Protein AF-A0A8A1L9Y4-F1 (afdb_monomer_lite)

Foldseek 3Di:
DDWDWDWDADPPVRDIKIKIWAPDADDDQQLVVLLVLLVVLPDDFPLVVQAWHFPDWDWDQAPVRTIIIMTITHDFAAFLVVVLVVDVVSDDPPVQVVQLVVSVVSNLVSCVVSQKAQLEDDSRQKTFHAPDCVQVVCVVVCCVVPNADWDDDPRDIGGDDDHRDDHNGHIHGHDSRVMDGHAKDFEATYDDVLADVCNVVRHIDGNVSND

Organism: Ajellomyces capsulatus (strain H88) (NCBI:txid544711)

pLDDT: mean 92.98, std 6.43, range [55.16, 98.62]

InterPro domains:
  IPR000719 Protein kinase domain [PS50011] (1-211)
  IPR011009 Protein kinase-like domain superfamily [SSF56112] (4-211)
  IPR051175 Dual specificity CLK kinases [PTHR45646] (4-211)

Sequence (211 aa):
MSFTVWLCRDLVDHRYLSLKVCTSHNRQNNEIAICNHLKASNIEHPGTPFVRMILDSFNIMGSTGNQHQCLLYQPLGMSYTEFLDLFPDKQMPEALIQRSMQLILLGLDYLHKAKVVHTDISANNILQGIIDLTALSEIEDGEANQPIARKVLDDRTIYVSRPMPINPGLPVLCDFSEARIGDKHKGDVMPGIYRAPEVILDMEWDSKVDI

Structure (mmCIF, N/CA/C/O backbone):
data_AF-A0A8A1L9Y4-F1
#
_entry.id   AF-A0A8A1L9Y4-F1
#
loop_
_atom_site.group_PDB
_atom_site.id
_atom_site.type_symbol
_atom_site.label_atom_id
_atom_site.label_alt_id
_atom_site.label_comp_id
_atom_site.label_asym_id
_atom_site.label_entity_id
_atom_site.label_seq_id
_atom_site.pdbx_PDB_ins_code
_atom_site.Cartn_x
_atom_site.Cartn_y
_atom_site.Cartn_z
_atom_site.occupancy
_atom_site.B_iso_or_equiv
_atom_site.auth_seq_id
_atom_site.auth_comp_id
_atom_site.auth_asym_id
_atom_site.auth_atom_id
_atom_site.pdbx_PDB_model_num
ATOM 1 N N . MET A 1 1 ? -9.234 9.695 -4.173 1.00 60.06 1 MET A N 1
ATOM 2 C CA . MET A 1 1 ? -8.082 10.628 -4.236 1.00 60.06 1 MET A CA 1
ATOM 3 C C . MET A 1 1 ? -7.149 10.124 -5.327 1.00 60.06 1 MET A C 1
ATOM 5 O O . MET A 1 1 ? -6.881 8.935 -5.323 1.00 60.06 1 MET A O 1
ATOM 9 N N . SER A 1 2 ? -6.725 10.944 -6.292 1.00 81.94 2 SER A N 1
ATOM 10 C CA . SER A 1 2 ? -5.793 10.495 -7.343 1.00 81.94 2 SER A CA 1
ATOM 11 C C . SER A 1 2 ? -4.338 10.732 -6.938 1.00 81.94 2 SER A C 1
ATOM 13 O O . SER A 1 2 ? -4.019 11.695 -6.234 1.00 81.94 2 SER A O 1
ATOM 15 N N . PHE A 1 3 ? -3.458 9.834 -7.367 1.00 90.06 3 PHE A N 1
ATOM 16 C CA . PHE A 1 3 ? -2.034 9.851 -7.056 1.00 90.06 3 PHE A CA 1
ATOM 17 C C . PHE A 1 3 ? -1.236 9.142 -8.153 1.00 90.06 3 PHE A C 1
ATOM 19 O O . PHE A 1 3 ? -1.793 8.364 -8.926 1.00 90.06 3 PHE A O 1
ATOM 26 N N . THR A 1 4 ? 0.074 9.375 -8.166 1.00 92.62 4 THR A N 1
ATOM 27 C CA . THR A 1 4 ? 1.039 8.625 -8.981 1.00 92.62 4 THR A CA 1
ATOM 28 C C . THR A 1 4 ? 2.123 8.069 -8.069 1.00 92.62 4 THR A C 1
ATOM 30 O O . THR A 1 4 ? 2.606 8.785 -7.193 1.00 92.62 4 THR A O 1
ATOM 33 N N . VAL A 1 5 ? 2.514 6.808 -8.261 1.00 94.25 5 VAL A N 1
ATOM 34 C CA . VAL A 1 5 ? 3.607 6.177 -7.508 1.00 94.25 5 VAL A CA 1
ATOM 35 C C . VAL A 1 5 ? 4.831 6.041 -8.404 1.00 94.25 5 VAL A C 1
ATOM 37 O O . VAL A 1 5 ? 4.721 5.589 -9.539 1.00 94.25 5 VAL A O 1
ATOM 40 N N . TRP A 1 6 ? 5.990 6.420 -7.876 1.00 95.25 6 TRP A N 1
ATOM 41 C CA . TRP A 1 6 ? 7.284 6.340 -8.542 1.00 95.25 6 TRP A CA 1
ATOM 42 C C . TRP A 1 6 ? 8.219 5.419 -7.767 1.00 95.25 6 TRP A C 1
ATOM 44 O O . TRP A 1 6 ? 8.259 5.476 -6.538 1.00 95.25 6 TRP A O 1
ATOM 54 N N . LEU A 1 7 ? 9.003 4.607 -8.473 1.00 95.50 7 LEU A N 1
ATOM 55 C CA . LEU A 1 7 ? 10.228 4.042 -7.912 1.00 95.50 7 LEU A CA 1
ATOM 56 C C . LEU A 1 7 ? 11.285 5.151 -7.874 1.00 95.50 7 LEU A C 1
ATOM 58 O O . LEU A 1 7 ? 11.444 5.893 -8.843 1.00 95.50 7 LEU A O 1
ATOM 62 N N . CYS A 1 8 ? 11.992 5.286 -6.757 1.00 95.00 8 CYS A N 1
ATOM 63 C CA . CYS A 1 8 ? 13.018 6.305 -6.571 1.00 95.00 8 CYS A CA 1
ATOM 64 C C . CYS A 1 8 ? 14.258 5.708 -5.908 1.00 95.00 8 CYS A C 1
ATOM 66 O O . CYS A 1 8 ? 14.159 4.769 -5.115 1.00 95.00 8 CYS A O 1
ATOM 68 N N . ARG A 1 9 ? 15.422 6.295 -6.196 1.00 94.75 9 ARG A N 1
ATOM 69 C CA . ARG A 1 9 ? 16.677 6.019 -5.499 1.00 94.75 9 ARG A CA 1
ATOM 70 C C . ARG A 1 9 ? 16.945 7.134 -4.493 1.00 94.75 9 ARG A C 1
ATOM 72 O O . ARG A 1 9 ? 17.032 8.302 -4.862 1.00 94.75 9 ARG A O 1
ATOM 79 N N . ASP A 1 10 ? 17.075 6.766 -3.227 1.00 94.50 10 ASP A N 1
ATOM 80 C CA . ASP A 1 10 ? 17.593 7.641 -2.184 1.00 94.50 10 ASP A CA 1
ATOM 81 C C . ASP A 1 10 ? 19.103 7.800 -2.381 1.00 94.50 10 ASP A C 1
ATOM 83 O O . ASP A 1 10 ? 19.844 6.814 -2.386 1.00 94.50 10 ASP A O 1
ATOM 87 N N . LEU A 1 11 ? 19.554 9.035 -2.585 1.00 94.62 11 LEU A N 1
ATOM 88 C CA . LEU A 1 11 ? 20.958 9.346 -2.848 1.00 94.62 11 LEU A CA 1
ATOM 89 C C . LEU A 1 11 ? 21.792 9.492 -1.570 1.00 94.62 11 LEU A C 1
ATOM 91 O O . LEU A 1 11 ? 23.015 9.506 -1.671 1.00 94.62 11 LEU A O 1
ATOM 95 N N . VAL A 1 12 ? 21.155 9.605 -0.400 1.00 94.44 12 VAL A N 1
ATOM 96 C CA . VAL A 1 12 ? 21.840 9.699 0.897 1.00 94.44 12 VAL A CA 1
ATOM 97 C C . VAL A 1 12 ? 22.096 8.300 1.442 1.00 94.44 12 VAL A C 1
ATOM 99 O O . VAL A 1 12 ? 23.242 7.933 1.686 1.00 94.44 12 VAL A O 1
ATOM 102 N N . ASP A 1 13 ? 21.037 7.497 1.563 1.00 94.75 13 ASP A N 1
ATOM 103 C CA . ASP A 1 13 ? 21.124 6.138 2.116 1.00 94.75 13 ASP A CA 1
ATOM 104 C C . ASP A 1 13 ? 21.423 5.072 1.046 1.00 94.75 13 ASP A C 1
ATOM 106 O O . ASP A 1 13 ? 21.555 3.890 1.364 1.00 94.75 13 ASP A O 1
ATOM 110 N N . HIS A 1 14 ? 21.493 5.458 -0.235 1.00 93.00 14 HIS A N 1
ATOM 111 C CA . HIS A 1 14 ? 21.718 4.557 -1.372 1.00 93.00 14 HIS A CA 1
ATOM 112 C C . HIS A 1 14 ? 20.776 3.341 -1.377 1.00 93.00 14 HIS A C 1
ATOM 114 O O . HIS A 1 14 ? 21.200 2.197 -1.548 1.00 93.00 14 HIS A O 1
ATOM 120 N N . ARG A 1 15 ? 19.472 3.591 -1.232 1.00 93.88 15 ARG A N 1
ATOM 121 C CA . ARG A 1 15 ? 18.420 2.560 -1.220 1.00 93.88 15 ARG A CA 1
ATOM 122 C C . ARG A 1 15 ? 17.272 2.904 -2.159 1.00 93.88 15 ARG A C 1
ATOM 124 O O . ARG A 1 15 ? 17.100 4.057 -2.538 1.00 93.88 15 ARG A O 1
ATOM 131 N N . TYR A 1 16 ? 16.464 1.911 -2.514 1.00 95.81 16 TYR A N 1
ATOM 132 C CA . TYR A 1 16 ? 15.239 2.140 -3.278 1.00 95.81 16 TYR A CA 1
ATOM 133 C C . TYR A 1 16 ? 14.053 2.450 -2.367 1.00 95.81 16 TYR A C 1
ATOM 135 O O . TYR A 1 16 ? 13.896 1.843 -1.307 1.00 95.81 16 TYR A O 1
ATOM 143 N N . LEU A 1 17 ? 13.204 3.368 -2.819 1.00 96.75 17 LEU A N 1
ATOM 144 C CA . LEU A 1 17 ? 11.977 3.810 -2.164 1.00 96.75 17 LEU A CA 1
ATOM 145 C C . LEU A 1 17 ? 10.836 3.881 -3.183 1.00 96.75 17 LEU A C 1
ATOM 147 O O . LEU A 1 17 ? 11.067 4.005 -4.385 1.00 96.75 17 LEU A O 1
ATOM 151 N N . SER A 1 18 ? 9.597 3.855 -2.701 1.00 96.81 18 SER A N 1
ATOM 152 C CA . SER A 1 18 ? 8.431 4.251 -3.493 1.00 96.81 18 SER A CA 1
ATOM 153 C C . SER A 1 18 ? 7.916 5.609 -3.039 1.00 96.81 18 SER A C 1
ATOM 155 O O . SER A 1 18 ? 7.599 5.787 -1.865 1.00 96.81 18 SER A O 1
ATOM 157 N N . LEU A 1 19 ? 7.783 6.543 -3.977 1.00 97.25 19 LEU A N 1
ATOM 158 C CA . LEU A 1 19 ? 7.254 7.884 -3.757 1.00 97.25 19 LEU A CA 1
ATOM 159 C C . LEU A 1 19 ? 5.836 7.986 -4.321 1.00 97.25 19 LEU A C 1
ATOM 161 O O . LEU A 1 19 ? 5.641 7.989 -5.536 1.00 97.25 19 LEU A O 1
ATOM 165 N N . LYS A 1 20 ? 4.838 8.103 -3.445 1.00 95.56 20 LYS A N 1
ATOM 166 C CA . LYS A 1 20 ? 3.451 8.403 -3.821 1.00 95.56 20 LYS A CA 1
ATOM 167 C C . LYS A 1 20 ? 3.256 9.916 -3.824 1.00 95.56 20 LYS A C 1
ATOM 169 O O . LYS A 1 20 ? 3.312 10.547 -2.771 1.00 95.56 20 LYS A O 1
ATOM 174 N N . VAL A 1 21 ? 3.008 10.490 -4.997 1.00 93.81 21 VAL A N 1
ATOM 175 C CA . VAL A 1 21 ? 2.713 11.916 -5.190 1.00 93.81 21 VAL A CA 1
ATOM 176 C C . VAL A 1 21 ? 1.205 12.089 -5.319 1.00 93.81 21 VAL A C 1
ATOM 178 O O . VAL A 1 21 ? 0.592 11.619 -6.280 1.00 93.81 21 VAL A O 1
ATOM 181 N N . CYS A 1 22 ? 0.590 12.749 -4.342 1.00 91.44 22 CYS A N 1
ATOM 182 C CA . CYS A 1 22 ? -0.854 12.945 -4.301 1.00 91.44 22 CYS A CA 1
ATOM 183 C C . CYS A 1 22 ? -1.265 14.197 -5.086 1.00 91.44 22 CYS A C 1
ATOM 185 O O . CYS A 1 22 ? -0.667 15.263 -4.939 1.00 91.44 22 CYS A O 1
ATOM 187 N N . THR A 1 23 ? -2.327 14.103 -5.888 1.00 83.06 23 THR A N 1
ATOM 188 C CA . THR A 1 23 ? -2.798 15.241 -6.699 1.00 83.06 23 THR A CA 1
ATOM 189 C C . THR A 1 23 ? -3.921 16.037 -6.033 1.00 83.06 23 THR A C 1
ATOM 191 O O . THR A 1 23 ? -4.356 17.045 -6.583 1.00 83.06 23 THR A O 1
ATOM 194 N N . SER A 1 24 ? -4.462 15.577 -4.898 1.00 69.38 24 SER A N 1
ATOM 195 C CA . SER A 1 24 ? -5.528 16.295 -4.199 1.00 69.38 24 SER A CA 1
ATOM 196 C C . SER A 1 24 ? -4.960 17.431 -3.362 1.00 69.38 24 SER A C 1
ATOM 198 O O . SER A 1 24 ? -4.155 17.210 -2.458 1.00 69.38 24 SER A O 1
ATOM 200 N N . HIS A 1 25 ? -5.461 18.628 -3.623 1.00 64.94 25 HIS A N 1
ATOM 201 C CA . HIS A 1 25 ? -5.133 19.832 -2.879 1.00 64.94 25 HIS A CA 1
ATOM 202 C C . HIS A 1 25 ? -6.052 19.938 -1.648 1.00 64.94 25 HIS A C 1
ATOM 204 O O . HIS A 1 25 ? -7.253 19.684 -1.746 1.00 64.94 25 HIS A O 1
ATOM 210 N N . ASN A 1 26 ? -5.498 20.333 -0.498 1.00 55.16 26 ASN A N 1
ATOM 211 C CA . ASN A 1 26 ? -6.237 20.780 0.696 1.00 55.16 26 ASN A CA 1
ATOM 212 C C . ASN A 1 26 ? -7.080 19.747 1.475 1.00 55.16 26 ASN A C 1
ATOM 214 O O . ASN A 1 26 ? -7.913 20.147 2.288 1.00 55.16 26 ASN A O 1
ATOM 218 N N . ARG A 1 27 ? -6.870 18.436 1.303 1.00 63.41 27 ARG A N 1
ATOM 219 C CA . ARG A 1 27 ? -7.397 17.427 2.242 1.00 63.41 27 ARG A CA 1
ATOM 220 C C . ARG A 1 27 ? -6.271 16.846 3.080 1.00 63.41 27 ARG A C 1
ATOM 222 O O . ARG A 1 27 ? -5.227 16.481 2.545 1.00 63.41 27 ARG A O 1
ATOM 229 N N . GLN A 1 28 ? -6.508 16.744 4.386 1.00 69.94 28 GLN A N 1
ATOM 230 C CA . GLN A 1 28 ? -5.640 15.988 5.278 1.00 69.94 28 GLN A CA 1
ATOM 231 C C . GLN A 1 28 ? -5.557 14.555 4.751 1.00 69.94 28 GLN A C 1
ATOM 233 O O . GLN A 1 28 ? -6.584 13.916 4.515 1.00 69.94 28 GLN A O 1
ATOM 238 N N . ASN A 1 29 ? -4.339 14.083 4.494 1.00 82.50 29 ASN A N 1
ATOM 239 C CA . ASN A 1 29 ? -4.147 12.745 3.966 1.00 82.50 29 ASN A CA 1
ATOM 240 C C . ASN A 1 29 ? -4.431 11.738 5.088 1.00 82.50 29 ASN A C 1
ATOM 242 O O . ASN A 1 29 ? -3.684 11.670 6.067 1.00 82.50 29 ASN A O 1
ATOM 246 N N . ASN A 1 30 ? -5.523 10.987 4.941 1.00 91.06 30 ASN A N 1
ATOM 247 C CA . ASN A 1 30 ? -5.952 10.005 5.929 1.00 91.06 30 ASN A CA 1
ATOM 248 C C . ASN A 1 30 ? -4.856 8.960 6.191 1.00 91.06 30 ASN A C 1
ATOM 250 O O . ASN A 1 30 ? -4.616 8.611 7.339 1.00 91.06 30 ASN A O 1
ATOM 254 N N . GLU A 1 31 ? -4.087 8.563 5.174 1.00 94.50 31 GLU A N 1
ATOM 255 C CA . GLU A 1 31 ? -2.994 7.594 5.332 1.00 94.50 31 GLU A CA 1
ATOM 256 C C . GLU A 1 31 ? -1.923 8.077 6.320 1.00 94.50 31 GLU A C 1
ATOM 258 O O . GLU A 1 31 ? -1.393 7.274 7.087 1.00 94.50 31 GLU A O 1
ATOM 263 N N . ILE A 1 32 ? -1.630 9.386 6.359 1.00 95.44 32 ILE A N 1
ATOM 264 C CA . ILE A 1 32 ? -0.704 9.963 7.349 1.00 95.44 32 ILE A CA 1
ATOM 265 C C . ILE A 1 32 ? -1.293 9.832 8.756 1.00 95.44 32 ILE A C 1
ATOM 267 O O . ILE A 1 32 ? -0.585 9.437 9.682 1.00 95.44 32 ILE A O 1
ATOM 271 N N . ALA A 1 33 ? -2.581 10.142 8.925 1.00 95.94 33 ALA A N 1
ATOM 272 C CA . ALA A 1 33 ? -3.255 10.036 10.218 1.00 95.94 33 ALA A CA 1
ATOM 273 C C . ALA A 1 33 ? -3.270 8.586 10.726 1.00 95.94 33 ALA A C 1
ATOM 275 O O . ALA A 1 33 ? -2.890 8.340 11.872 1.00 95.94 33 ALA A O 1
ATOM 276 N N . ILE A 1 34 ? -3.609 7.628 9.857 1.00 97.56 34 ILE A N 1
ATOM 277 C CA . ILE A 1 34 ? -3.575 6.194 10.164 1.00 97.56 34 ILE A CA 1
ATOM 278 C C . ILE A 1 34 ? -2.157 5.747 10.521 1.00 97.56 34 ILE A C 1
ATOM 280 O O . ILE A 1 34 ? -1.951 5.134 11.567 1.00 97.56 34 ILE A O 1
ATOM 284 N N . CYS A 1 35 ? -1.157 6.090 9.706 1.00 97.25 35 CYS A N 1
ATOM 285 C CA . CYS A 1 35 ? 0.225 5.697 9.968 1.00 97.25 35 CYS A CA 1
ATOM 286 C C . CYS A 1 35 ? 0.746 6.268 11.296 1.00 97.25 35 CYS A C 1
ATOM 288 O O . CYS A 1 35 ? 1.447 5.569 12.030 1.00 97.25 35 CYS A O 1
ATOM 290 N N . ASN A 1 36 ? 0.422 7.522 11.617 1.00 97.00 36 ASN A N 1
ATOM 291 C CA . ASN A 1 36 ? 0.818 8.141 12.880 1.00 97.00 36 ASN A CA 1
ATOM 292 C C . ASN A 1 36 ? 0.129 7.471 14.073 1.00 97.00 36 ASN A C 1
ATOM 294 O O . ASN A 1 36 ? 0.784 7.221 15.081 1.00 97.00 36 ASN A O 1
ATOM 298 N N . HIS A 1 37 ? -1.155 7.128 13.945 1.00 97.75 37 HIS A N 1
ATOM 299 C CA . HIS A 1 37 ? -1.894 6.380 14.962 1.00 97.75 37 HIS A CA 1
ATOM 300 C C . HIS A 1 37 ? -1.286 4.993 15.208 1.00 97.75 37 HIS A C 1
ATOM 302 O O . HIS A 1 37 ? -1.023 4.627 16.352 1.00 97.75 37 HIS A O 1
ATOM 308 N N . LEU A 1 38 ? -0.967 4.253 14.142 1.00 97.56 38 LEU A N 1
ATOM 309 C CA . LEU A 1 38 ? -0.304 2.949 14.235 1.00 97.56 38 LEU A CA 1
ATOM 310 C C . LEU A 1 38 ? 1.067 3.055 14.922 1.00 97.56 38 LEU A C 1
ATOM 312 O O . LEU A 1 38 ? 1.345 2.276 15.834 1.00 97.56 38 LEU A O 1
ATOM 316 N N . LYS A 1 39 ? 1.890 4.051 14.561 1.00 95.62 39 LYS A N 1
ATOM 317 C CA . LYS A 1 39 ? 3.183 4.320 15.223 1.00 95.62 39 LYS A CA 1
ATOM 318 C C . LYS A 1 39 ? 3.010 4.679 16.704 1.00 95.62 39 LYS A C 1
ATOM 320 O O . LYS A 1 39 ? 3.774 4.203 17.536 1.00 95.62 39 LYS A O 1
ATOM 325 N N . ALA A 1 40 ? 2.005 5.488 17.037 1.00 96.94 40 ALA A N 1
ATOM 326 C CA . ALA A 1 40 ? 1.734 5.924 18.407 1.00 96.94 40 ALA A CA 1
ATOM 327 C C . ALA A 1 40 ? 1.141 4.819 19.298 1.00 96.94 40 ALA A C 1
ATOM 329 O O . ALA A 1 40 ? 1.300 4.878 20.514 1.00 96.94 40 ALA A O 1
ATOM 330 N N . SER A 1 41 ? 0.487 3.807 18.713 1.00 93.56 41 SER A N 1
ATOM 331 C CA . SER A 1 41 ? -0.094 2.683 19.463 1.00 93.56 41 SER A CA 1
ATOM 332 C C . SER A 1 41 ? 0.950 1.873 20.243 1.00 93.56 41 SER A C 1
ATOM 334 O O . SER A 1 41 ? 0.612 1.260 21.253 1.00 93.56 41 SER A O 1
ATOM 336 N N . ASN A 1 42 ? 2.210 1.882 19.783 1.00 88.50 42 ASN A N 1
ATOM 337 C CA . ASN A 1 42 ? 3.336 1.140 20.357 1.00 88.50 42 ASN A CA 1
ATOM 338 C C . ASN A 1 42 ? 3.028 -0.354 20.608 1.00 88.50 42 ASN A C 1
ATOM 340 O O . ASN A 1 42 ? 3.520 -0.954 21.563 1.00 88.50 42 ASN A O 1
ATOM 344 N N . ILE A 1 43 ? 2.177 -0.944 19.762 1.00 94.12 43 ILE A N 1
ATOM 345 C CA . ILE A 1 43 ? 1.817 -2.361 19.819 1.00 94.12 43 ILE A CA 1
ATOM 346 C C . ILE A 1 43 ? 2.892 -3.161 19.084 1.00 94.12 43 ILE A C 1
ATOM 348 O O . ILE A 1 43 ? 3.037 -3.050 17.866 1.00 94.12 43 ILE A O 1
ATOM 352 N N . GLU A 1 44 ? 3.604 -4.017 19.812 1.00 95.50 44 GLU A N 1
ATOM 353 C CA . GLU A 1 44 ? 4.441 -5.052 19.209 1.00 95.50 44 GLU A CA 1
ATOM 354 C C . GLU A 1 44 ? 3.553 -6.201 18.716 1.00 95.50 44 GLU A C 1
ATOM 356 O O . GLU A 1 44 ? 2.840 -6.836 19.497 1.00 95.50 44 GLU A O 1
ATOM 361 N N . HIS A 1 45 ? 3.564 -6.461 17.406 1.00 97.50 45 HIS A N 1
ATOM 362 C CA . HIS A 1 45 ? 2.717 -7.483 16.798 1.00 97.50 45 HIS A CA 1
ATOM 363 C C . HIS A 1 45 ? 3.442 -8.247 15.681 1.00 97.50 45 HIS A C 1
ATOM 365 O O . HIS A 1 45 ? 4.083 -7.625 14.836 1.00 97.50 45 HIS A O 1
ATOM 371 N N . PRO A 1 46 ? 3.284 -9.582 15.569 1.00 97.62 46 PRO A N 1
ATOM 372 C CA . PRO A 1 46 ? 3.831 -10.341 14.437 1.00 97.62 46 PRO A CA 1
ATOM 373 C C . PRO A 1 46 ? 3.209 -9.951 13.085 1.00 97.62 46 PRO A C 1
ATOM 375 O O . PRO A 1 46 ? 3.735 -10.311 12.038 1.00 97.62 46 PRO A O 1
ATOM 378 N N . GLY A 1 47 ? 2.089 -9.225 13.11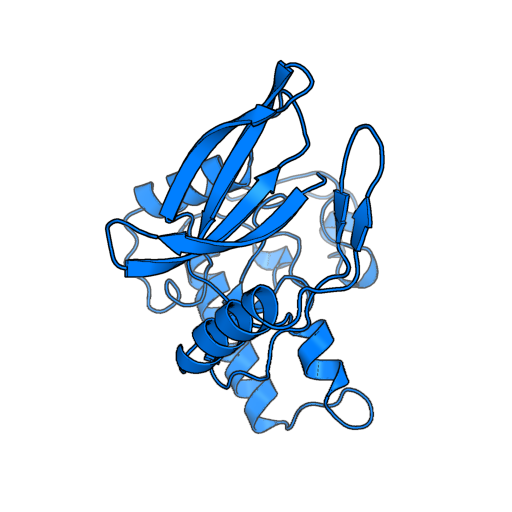0 1.00 97.69 47 GLY A N 1
ATOM 379 C CA . GLY A 1 47 ? 1.394 -8.712 11.931 1.00 97.69 47 GLY A CA 1
ATOM 380 C C . GLY A 1 47 ? 1.981 -7.438 11.327 1.00 97.69 47 GLY A C 1
ATOM 381 O O . GLY A 1 47 ? 1.684 -7.132 10.176 1.00 97.69 47 GLY A O 1
ATOM 382 N N . THR A 1 48 ? 2.820 -6.705 12.068 1.00 96.94 48 THR A N 1
ATOM 383 C CA . THR A 1 48 ? 3.375 -5.414 11.630 1.00 96.94 48 THR A CA 1
ATOM 384 C C . THR A 1 48 ? 4.067 -5.471 10.258 1.00 96.94 48 THR A C 1
ATOM 386 O O . THR A 1 48 ? 3.832 -4.565 9.461 1.00 96.94 48 THR A O 1
ATOM 389 N N . PRO A 1 49 ? 4.852 -6.514 9.903 1.00 96.62 49 PRO A N 1
ATOM 390 C CA . PRO A 1 49 ? 5.488 -6.601 8.583 1.00 96.62 49 PRO A CA 1
ATOM 391 C C . PRO A 1 49 ? 4.512 -6.716 7.401 1.00 96.62 49 PRO A C 1
ATOM 393 O O . PRO A 1 49 ? 4.915 -6.489 6.263 1.00 96.62 49 PRO A O 1
ATOM 396 N N . PHE A 1 50 ? 3.248 -7.076 7.648 1.00 98.25 50 PHE A N 1
ATOM 397 C CA . PHE A 1 50 ? 2.222 -7.262 6.614 1.00 98.25 50 PHE A CA 1
ATOM 398 C C . PHE A 1 50 ? 1.329 -6.028 6.439 1.00 98.25 50 PHE A C 1
ATOM 400 O O . PHE A 1 50 ? 0.317 -6.100 5.749 1.00 98.25 50 PHE A O 1
ATOM 407 N N . VAL A 1 51 ? 1.696 -4.897 7.046 1.00 98.12 51 VAL A N 1
ATOM 408 C CA . VAL A 1 51 ? 1.000 -3.611 6.948 1.00 98.12 51 VAL A CA 1
ATOM 409 C C . VAL A 1 51 ? 1.975 -2.563 6.426 1.00 98.12 51 VAL A C 1
ATOM 411 O O . VAL A 1 51 ? 3.045 -2.345 6.993 1.00 98.12 51 VAL A O 1
ATOM 414 N N . ARG A 1 52 ? 1.622 -1.898 5.323 1.00 97.62 52 ARG A N 1
ATOM 415 C CA . ARG A 1 52 ? 2.481 -0.888 4.702 1.00 97.62 52 ARG A CA 1
ATOM 416 C C . ARG A 1 52 ? 2.525 0.381 5.550 1.00 97.62 52 ARG A C 1
ATOM 418 O O . ARG A 1 52 ? 1.509 1.038 5.752 1.00 97.62 52 ARG A O 1
ATOM 425 N N . MET A 1 53 ? 3.728 0.777 5.957 1.00 97.00 53 MET A N 1
ATOM 426 C CA . MET A 1 53 ? 3.961 1.972 6.772 1.00 97.00 53 MET A CA 1
ATOM 427 C C . MET A 1 53 ? 4.601 3.101 5.962 1.00 97.00 53 MET A C 1
ATOM 429 O O . MET A 1 53 ? 5.490 2.861 5.143 1.00 97.00 53 MET A O 1
ATOM 433 N N . ILE A 1 54 ? 4.181 4.343 6.227 1.00 97.56 54 ILE A N 1
ATOM 434 C CA . ILE A 1 54 ? 4.839 5.539 5.687 1.00 97.56 54 ILE A CA 1
ATOM 435 C C . ILE A 1 54 ? 6.184 5.702 6.399 1.00 97.56 54 ILE A C 1
ATOM 437 O O . ILE A 1 54 ? 6.248 5.773 7.633 1.00 97.56 54 ILE A O 1
ATOM 441 N N . LEU A 1 55 ? 7.254 5.781 5.615 1.00 96.94 55 LEU A N 1
ATOM 442 C CA . LEU A 1 55 ? 8.601 6.053 6.107 1.00 96.94 55 LEU A CA 1
ATOM 443 C C . LEU A 1 55 ? 8.760 7.538 6.424 1.00 96.94 55 LEU A C 1
ATOM 445 O O . LEU A 1 55 ? 9.177 7.883 7.525 1.00 96.94 55 LEU A O 1
ATOM 449 N N . ASP A 1 56 ? 8.357 8.390 5.484 1.00 96.00 56 ASP A N 1
ATOM 450 C CA . ASP A 1 56 ? 8.419 9.843 5.605 1.00 96.00 56 ASP A CA 1
ATOM 451 C C . ASP A 1 56 ? 7.341 10.512 4.734 1.00 96.00 56 ASP A C 1
ATOM 453 O O . ASP A 1 56 ? 6.791 9.899 3.814 1.00 96.00 56 ASP A O 1
ATOM 457 N N . SER A 1 57 ? 7.018 11.768 5.027 1.00 95.00 57 SER A N 1
ATOM 458 C CA . SER A 1 57 ? 6.042 12.555 4.280 1.00 95.00 57 SER A CA 1
ATOM 459 C C . SER A 1 57 ? 6.459 14.018 4.195 1.00 95.00 57 SER A C 1
ATOM 461 O O . SER A 1 57 ? 6.772 14.637 5.209 1.00 95.00 57 SER A O 1
ATOM 463 N N . PHE A 1 58 ? 6.376 14.601 3.003 1.00 94.06 58 PHE A N 1
ATOM 464 C CA . PHE A 1 58 ? 6.746 15.994 2.751 1.00 94.06 58 PHE A CA 1
ATOM 465 C C . PHE A 1 58 ? 5.876 16.603 1.650 1.00 94.06 58 PHE A C 1
ATOM 467 O O . PHE A 1 58 ? 5.113 15.901 0.991 1.00 94.06 58 PHE A O 1
ATOM 474 N N . ASN A 1 59 ? 5.980 17.915 1.445 1.00 92.88 59 ASN A N 1
ATOM 475 C CA . ASN A 1 59 ? 5.252 18.622 0.394 1.00 92.88 59 ASN A CA 1
ATOM 476 C C . ASN A 1 59 ? 6.207 19.107 -0.694 1.00 92.88 59 ASN A C 1
ATOM 478 O O . ASN A 1 59 ? 7.267 19.650 -0.389 1.00 92.88 59 ASN A O 1
ATOM 482 N N . ILE A 1 60 ? 5.803 18.960 -1.955 1.00 91.31 60 ILE A N 1
ATOM 483 C CA . ILE A 1 60 ? 6.496 19.552 -3.107 1.00 91.31 60 ILE A CA 1
ATOM 484 C C . ILE A 1 60 ? 5.608 20.600 -3.772 1.00 91.31 60 ILE A C 1
ATOM 486 O O . ILE A 1 60 ? 4.384 20.473 -3.778 1.00 91.31 60 ILE A O 1
ATOM 490 N N . MET A 1 61 ? 6.219 21.636 -4.344 1.00 89.81 61 MET A N 1
ATOM 491 C CA . MET A 1 61 ? 5.507 22.633 -5.140 1.00 89.81 61 MET A CA 1
ATOM 492 C C . MET A 1 61 ? 5.522 22.211 -6.610 1.00 89.81 61 MET A C 1
ATOM 494 O O . MET A 1 61 ? 6.585 22.042 -7.202 1.00 89.81 61 MET A O 1
ATOM 498 N N . GLY A 1 62 ? 4.340 22.010 -7.185 1.00 84.12 62 GLY A N 1
ATOM 499 C CA . GLY A 1 62 ? 4.162 21.743 -8.605 1.00 84.12 62 GLY A CA 1
ATOM 500 C C . GLY A 1 62 ? 4.419 22.987 -9.454 1.00 84.12 62 GLY A C 1
ATOM 501 O O . GLY A 1 62 ? 4.361 24.119 -8.971 1.00 84.12 62 GLY A O 1
ATOM 502 N N . SER A 1 63 ? 4.648 22.779 -10.750 1.00 80.94 63 SER A N 1
ATOM 503 C CA . SER A 1 63 ? 4.891 23.845 -11.736 1.00 80.94 63 SER A CA 1
ATOM 504 C C . SER A 1 63 ? 3.744 24.856 -11.840 1.00 80.94 63 SER A C 1
ATOM 506 O O . SER A 1 63 ? 3.965 26.009 -12.195 1.00 80.94 63 SER A O 1
ATOM 508 N N . THR A 1 64 ? 2.525 24.448 -11.484 1.00 81.06 64 THR A N 1
ATOM 509 C CA . THR A 1 64 ? 1.332 25.305 -11.455 1.00 81.06 64 THR A CA 1
ATOM 510 C C . THR A 1 64 ? 1.154 26.057 -10.129 1.00 81.06 64 THR A C 1
ATOM 512 O O . THR A 1 64 ? 0.104 26.653 -9.909 1.00 81.06 64 THR A O 1
ATOM 515 N N . GLY A 1 65 ? 2.132 25.996 -9.215 1.00 83.12 65 GLY A N 1
ATOM 516 C CA . GLY A 1 65 ? 2.084 26.624 -7.885 1.00 83.12 65 GLY A CA 1
ATOM 517 C C . GLY A 1 65 ? 1.299 25.838 -6.830 1.00 83.12 65 GLY A C 1
ATOM 518 O O . GLY A 1 65 ? 1.233 26.241 -5.671 1.00 83.12 65 GLY A O 1
ATOM 519 N N . ASN A 1 66 ? 0.723 24.699 -7.209 1.00 85.19 66 ASN A N 1
ATOM 520 C CA . ASN A 1 66 ? -0.013 23.828 -6.304 1.00 85.19 66 ASN A CA 1
ATOM 521 C C . ASN A 1 66 ? 0.928 23.001 -5.418 1.00 85.19 66 ASN A C 1
ATOM 523 O O . ASN A 1 66 ? 1.948 22.507 -5.891 1.00 85.19 66 ASN A O 1
ATOM 527 N N . GLN A 1 67 ? 0.573 22.793 -4.148 1.00 89.94 67 GLN A N 1
ATOM 528 C CA . GLN A 1 67 ? 1.304 21.868 -3.278 1.00 89.94 67 GLN A CA 1
ATOM 529 C C . GLN A 1 67 ? 0.795 20.433 -3.437 1.00 89.94 67 GLN A C 1
ATOM 531 O O . GLN A 1 67 ? -0.411 20.184 -3.396 1.00 89.94 67 GLN A O 1
ATOM 536 N N . HIS A 1 68 ? 1.727 19.492 -3.560 1.00 90.56 68 HIS A N 1
ATOM 537 C CA . HIS A 1 68 ? 1.463 18.059 -3.607 1.00 90.56 68 HIS A CA 1
ATOM 538 C C . HIS A 1 68 ? 2.025 17.383 -2.360 1.00 90.56 68 HIS A C 1
ATOM 540 O O . HIS A 1 68 ? 3.221 17.492 -2.079 1.00 90.56 68 HIS A O 1
ATOM 546 N N . GLN A 1 69 ? 1.168 16.653 -1.642 1.00 93.44 69 GLN A N 1
ATOM 547 C CA . GLN A 1 69 ? 1.596 15.808 -0.532 1.00 93.44 69 GLN A CA 1
ATOM 548 C C . GLN A 1 69 ? 2.271 14.550 -1.083 1.00 93.44 69 GLN A C 1
ATOM 550 O O . GLN A 1 69 ? 1.666 13.771 -1.825 1.00 93.44 69 GLN A O 1
ATOM 555 N N . CYS A 1 70 ? 3.516 14.346 -0.680 1.00 94.56 70 CYS A N 1
ATOM 556 C CA . CYS A 1 70 ? 4.337 13.198 -1.019 1.00 94.56 70 CYS A CA 1
ATOM 557 C C . CYS A 1 70 ? 4.460 12.260 0.179 1.00 94.56 70 CYS A C 1
ATOM 559 O O . CYS A 1 70 ? 4.675 12.721 1.302 1.00 94.56 70 CYS A O 1
ATOM 561 N N . LEU A 1 71 ? 4.345 10.956 -0.076 1.00 96.19 71 LEU A N 1
ATOM 562 C CA . LEU A 1 71 ? 4.528 9.891 0.908 1.00 96.19 71 LEU A CA 1
ATOM 563 C C . LEU A 1 71 ? 5.617 8.931 0.420 1.00 96.19 71 LEU A C 1
ATOM 565 O O . LEU A 1 71 ? 5.556 8.451 -0.715 1.00 96.19 71 LEU A O 1
ATOM 569 N N . LEU A 1 72 ? 6.596 8.648 1.275 1.00 97.62 72 LEU A N 1
ATOM 570 C CA . LEU A 1 72 ? 7.654 7.676 1.022 1.00 97.62 72 LEU A CA 1
ATOM 571 C C . LEU A 1 72 ? 7.334 6.343 1.694 1.00 97.62 72 LEU A C 1
ATOM 573 O O . LEU A 1 72 ? 6.955 6.291 2.863 1.00 97.62 72 LEU A O 1
ATOM 577 N N . TYR A 1 73 ? 7.558 5.259 0.962 1.00 97.62 73 TYR A N 1
ATOM 578 C CA . TYR A 1 73 ? 7.360 3.890 1.424 1.00 97.62 73 TYR A CA 1
ATOM 579 C C . TYR A 1 73 ? 8.541 3.004 1.045 1.00 97.62 73 TYR A C 1
ATOM 581 O O . TYR A 1 73 ? 9.287 3.301 0.108 1.00 97.62 73 TYR A O 1
ATOM 589 N N . GLN A 1 74 ? 8.637 1.850 1.706 1.00 95.88 74 GLN A N 1
ATOM 590 C CA . GLN A 1 74 ? 9.395 0.729 1.163 1.00 95.88 74 GLN A CA 1
ATOM 591 C C . GLN A 1 74 ? 8.805 0.328 -0.207 1.00 95.88 74 GLN A C 1
ATOM 593 O O . GLN A 1 74 ? 7.572 0.361 -0.369 1.00 95.88 74 GLN A O 1
ATOM 598 N N . PRO A 1 75 ? 9.650 -0.011 -1.200 1.00 95.75 75 PRO A N 1
ATOM 599 C CA . PRO A 1 75 ? 9.170 -0.482 -2.486 1.00 95.75 75 PRO A CA 1
ATOM 600 C C . PRO A 1 75 ? 8.543 -1.868 -2.355 1.00 95.75 75 PRO A C 1
ATOM 602 O O . PRO A 1 75 ? 9.027 -2.726 -1.617 1.00 95.75 75 PRO A O 1
ATOM 605 N N . LEU A 1 76 ? 7.451 -2.057 -3.086 1.00 95.88 76 LEU A N 1
ATOM 606 C CA . LEU A 1 76 ? 6.705 -3.305 -3.190 1.00 95.88 76 LEU A CA 1
ATOM 607 C C . LEU A 1 76 ? 6.561 -3.667 -4.672 1.00 95.88 76 LEU A C 1
ATOM 609 O O . LEU A 1 76 ? 6.732 -2.814 -5.544 1.00 95.88 76 LEU A O 1
ATOM 613 N N . GLY A 1 77 ? 6.301 -4.941 -4.938 1.00 95.06 77 GLY A N 1
ATOM 614 C CA . GLY A 1 77 ? 6.045 -5.483 -6.262 1.00 95.06 77 GLY A CA 1
ATOM 615 C C . GLY A 1 77 ? 4.631 -5.186 -6.753 1.00 95.06 77 GLY A C 1
ATOM 616 O O . GLY A 1 77 ? 3.973 -4.240 -6.316 1.00 95.06 77 GLY A O 1
ATOM 617 N N . MET A 1 78 ? 4.172 -6.022 -7.678 1.00 94.31 78 MET A N 1
ATOM 618 C CA . MET A 1 78 ? 2.831 -5.928 -8.250 1.00 94.31 78 MET A CA 1
ATOM 619 C C . MET A 1 78 ? 1.733 -6.187 -7.210 1.00 94.31 78 MET A C 1
ATOM 621 O O . MET A 1 78 ? 1.956 -6.806 -6.161 1.00 94.31 78 MET A O 1
ATOM 625 N N . SER A 1 79 ? 0.532 -5.712 -7.523 1.00 95.50 79 SER A N 1
ATOM 626 C CA . SER A 1 79 ? -0.679 -6.046 -6.775 1.00 95.50 79 SER A CA 1
ATOM 627 C C . SER A 1 79 ? -1.010 -7.536 -6.897 1.00 95.50 79 SER A C 1
ATOM 629 O O . SER A 1 79 ? -0.602 -8.214 -7.841 1.00 95.50 79 SER A O 1
ATOM 631 N N . TYR A 1 80 ? -1.798 -8.065 -5.965 1.00 95.19 80 TYR A N 1
ATOM 632 C CA . TYR A 1 80 ? -2.299 -9.432 -6.057 1.00 95.19 80 TYR A CA 1
ATOM 633 C C . TYR A 1 80 ? -3.256 -9.610 -7.238 1.00 95.19 80 TYR A C 1
ATOM 635 O O . TYR A 1 80 ? -3.332 -10.709 -7.773 1.00 95.19 80 TYR A O 1
ATOM 643 N N . THR A 1 81 ? -3.935 -8.554 -7.694 1.00 94.38 81 THR A N 1
ATOM 644 C CA . THR A 1 81 ? -4.711 -8.583 -8.944 1.00 94.38 81 THR A CA 1
ATOM 645 C C . THR A 1 81 ? -3.818 -8.911 -10.142 1.00 94.38 81 THR A C 1
ATOM 647 O O . THR A 1 81 ? -4.091 -9.869 -10.860 1.00 94.38 81 THR A O 1
ATOM 650 N N . GLU A 1 82 ? -2.720 -8.170 -10.316 1.00 94.50 82 GLU A N 1
ATOM 651 C CA . GLU A 1 82 ? -1.737 -8.424 -11.381 1.00 94.50 82 GLU A CA 1
ATOM 652 C C . GLU A 1 82 ? -1.051 -9.782 -11.203 1.00 94.50 82 GLU A C 1
ATOM 654 O O . GLU A 1 82 ? -0.805 -10.490 -12.175 1.00 94.50 82 GLU A O 1
ATOM 659 N N . PHE A 1 83 ? -0.778 -10.182 -9.959 1.00 93.75 83 PHE A N 1
ATOM 660 C CA . PHE A 1 83 ? -0.169 -11.475 -9.674 1.00 93.75 83 PHE A CA 1
ATOM 661 C C . PHE A 1 83 ? -1.094 -12.646 -10.029 1.00 93.75 83 PHE A C 1
ATOM 663 O O . PHE A 1 83 ? -0.632 -13.644 -10.578 1.00 93.75 83 PHE A O 1
ATOM 670 N N . LEU A 1 84 ? -2.398 -12.527 -9.757 1.00 93.69 84 LEU A N 1
ATOM 671 C CA . LEU A 1 84 ? -3.400 -13.524 -10.141 1.00 93.69 84 LEU A CA 1
ATOM 672 C C . LEU A 1 84 ? -3.497 -13.673 -11.662 1.00 93.69 84 LEU A C 1
ATOM 674 O O . LEU A 1 84 ? -3.665 -14.792 -12.139 1.00 93.69 84 LEU A O 1
ATOM 678 N N . ASP A 1 85 ? -3.325 -12.587 -12.420 1.00 94.00 85 ASP A N 1
ATOM 679 C CA . ASP A 1 85 ? -3.339 -12.614 -13.889 1.00 94.00 85 ASP A CA 1
ATOM 680 C C . ASP A 1 85 ? -2.199 -13.455 -14.497 1.00 94.00 85 ASP A C 1
ATOM 682 O O . ASP A 1 85 ? -2.277 -13.840 -15.665 1.00 94.00 85 ASP A O 1
ATOM 686 N N . LEU A 1 86 ? -1.164 -13.790 -13.718 1.00 92.19 86 LEU A N 1
ATOM 687 C CA . LEU A 1 86 ? -0.071 -14.669 -14.150 1.00 92.19 86 LEU A CA 1
ATOM 688 C C . LEU A 1 86 ? -0.416 -16.162 -14.070 1.00 92.19 86 LEU A C 1
ATOM 690 O O . LEU A 1 86 ? 0.307 -16.986 -14.634 1.00 92.19 86 LEU A O 1
ATOM 694 N N . PHE A 1 87 ? -1.487 -16.529 -13.363 1.00 92.69 87 PHE A N 1
ATOM 695 C CA . PHE A 1 87 ? -1.904 -17.919 -13.209 1.00 92.69 87 PHE A CA 1
ATOM 696 C C . PHE A 1 87 ? -2.985 -18.298 -14.231 1.00 92.69 87 PHE A C 1
ATOM 698 O O . PHE A 1 87 ? -3.867 -17.485 -14.528 1.00 92.69 87 PHE A O 1
ATOM 705 N N . PRO A 1 88 ? -2.984 -19.548 -14.735 1.00 93.81 88 PRO A N 1
ATOM 706 C CA . PRO A 1 88 ? -4.092 -20.067 -15.532 1.00 93.81 88 PRO A CA 1
ATOM 707 C C . PRO A 1 88 ? -5.425 -19.869 -14.803 1.00 93.81 88 PRO A C 1
ATOM 709 O O . PRO A 1 88 ? -5.522 -20.110 -13.599 1.00 93.81 88 PRO A O 1
ATOM 712 N N . ASP A 1 89 ? -6.433 -19.378 -15.525 1.00 93.25 89 ASP A N 1
ATOM 713 C CA . ASP A 1 89 ? -7.779 -19.103 -15.004 1.00 93.25 89 ASP A CA 1
ATOM 714 C C . ASP A 1 89 ? -7.825 -18.179 -13.771 1.00 93.25 89 ASP A C 1
ATOM 716 O O . ASP A 1 89 ? -8.829 -18.141 -13.058 1.00 93.25 89 ASP A O 1
ATOM 720 N N . LYS A 1 90 ? -6.748 -17.419 -13.518 1.00 92.00 90 LYS A N 1
ATOM 721 C CA . LYS A 1 90 ? -6.550 -16.588 -12.320 1.00 92.00 90 LYS A CA 1
ATOM 722 C C . LYS A 1 90 ? -6.603 -17.377 -11.007 1.00 92.00 90 LYS A C 1
ATOM 724 O O . LYS A 1 90 ? -7.035 -16.858 -9.978 1.00 92.00 90 LYS A O 1
ATOM 729 N N . GLN A 1 91 ? -6.175 -18.640 -11.036 1.00 91.19 91 GLN A N 1
ATOM 730 C CA . GLN A 1 91 ? -6.200 -19.533 -9.879 1.00 91.19 91 GLN A CA 1
ATOM 731 C C . GLN A 1 91 ? -4.799 -19.788 -9.334 1.00 91.19 91 GLN A C 1
ATOM 733 O O . GLN A 1 91 ? -3.961 -20.451 -9.942 1.00 91.19 91 GLN A O 1
ATOM 738 N N . MET A 1 92 ? -4.564 -19.274 -8.133 1.00 91.56 92 MET A N 1
ATOM 739 C CA . MET A 1 92 ? -3.328 -19.489 -7.398 1.00 91.56 92 MET A CA 1
ATOM 740 C C . MET A 1 92 ? -3.295 -20.897 -6.772 1.00 91.56 92 MET A C 1
ATOM 742 O O . MET A 1 92 ? -4.337 -21.375 -6.317 1.00 91.56 92 MET A O 1
ATOM 746 N N . PRO A 1 93 ? -2.121 -21.555 -6.671 1.00 94.50 93 PRO A N 1
ATOM 747 C CA . PRO A 1 93 ? -1.993 -22.813 -5.940 1.00 94.50 93 PRO A CA 1
ATOM 748 C C . PRO A 1 93 ? -2.528 -22.709 -4.507 1.00 94.50 93 PRO A C 1
ATOM 750 O O . PRO A 1 93 ? -2.234 -21.741 -3.803 1.00 94.50 93 PRO A O 1
ATOM 753 N N . GLU A 1 94 ? -3.248 -23.739 -4.057 1.00 95.06 94 GLU A N 1
ATOM 754 C CA . GLU A 1 94 ? -3.923 -23.766 -2.750 1.00 95.06 94 GLU A CA 1
ATOM 755 C C . GLU A 1 94 ? -2.982 -23.407 -1.588 1.00 95.06 94 GLU A C 1
ATOM 757 O O . GLU A 1 94 ? -3.291 -22.552 -0.761 1.00 95.06 94 GLU A O 1
ATOM 762 N N . ALA A 1 95 ? -1.791 -24.007 -1.559 1.00 95.62 95 ALA A N 1
ATOM 763 C CA . ALA A 1 95 ? -0.809 -23.746 -0.510 1.00 95.62 95 ALA A CA 1
ATOM 764 C C . ALA A 1 95 ? -0.357 -22.274 -0.473 1.00 95.62 95 ALA A C 1
ATOM 766 O O . ALA A 1 95 ? -0.110 -21.726 0.603 1.00 95.62 95 ALA A O 1
ATOM 767 N N . LEU A 1 96 ? -0.261 -21.621 -1.638 1.00 94.00 96 LEU A N 1
ATOM 768 C CA . LEU A 1 96 ? 0.163 -20.228 -1.732 1.00 94.00 96 LEU A CA 1
ATOM 769 C C . LEU A 1 96 ? -0.950 -19.291 -1.258 1.00 94.00 96 LEU A C 1
ATOM 771 O O . LEU A 1 96 ? -0.684 -18.429 -0.425 1.00 94.00 96 LEU A O 1
ATOM 775 N N . ILE A 1 97 ? -2.199 -19.505 -1.691 1.00 94.06 97 ILE A N 1
ATOM 776 C CA . ILE A 1 97 ? -3.323 -18.675 -1.236 1.00 94.06 97 ILE A CA 1
ATOM 777 C C . ILE A 1 97 ? -3.589 -18.856 0.264 1.00 94.06 97 ILE A C 1
ATOM 779 O O . ILE A 1 97 ? -3.775 -17.865 0.967 1.00 94.06 97 ILE A O 1
ATOM 783 N N . GLN A 1 98 ? -3.514 -20.086 0.789 1.00 96.19 98 GLN A N 1
ATOM 784 C CA . GLN A 1 98 ? -3.634 -20.349 2.227 1.00 96.19 98 GLN A CA 1
ATOM 785 C C . GLN A 1 98 ? -2.568 -19.590 3.015 1.00 96.19 98 GLN A C 1
ATOM 787 O O . GLN A 1 98 ? -2.878 -18.928 4.009 1.00 96.19 98 GLN A O 1
ATOM 792 N N . ARG A 1 99 ? -1.311 -19.643 2.557 1.00 96.38 99 ARG A N 1
ATOM 793 C CA . ARG A 1 99 ? -0.215 -18.928 3.208 1.00 96.38 99 ARG A CA 1
ATOM 794 C C . ARG A 1 99 ? -0.401 -17.415 3.131 1.00 96.38 99 ARG A C 1
ATOM 796 O O . ARG A 1 99 ? -0.221 -16.747 4.145 1.00 96.38 99 ARG A O 1
ATOM 803 N N . SER A 1 100 ? -0.775 -16.876 1.973 1.00 95.81 100 SER A N 1
ATOM 804 C CA . SER A 1 100 ? -1.008 -15.440 1.813 1.00 95.81 100 SER A CA 1
ATOM 805 C C . SER A 1 100 ? -2.133 -14.948 2.720 1.00 95.81 100 SER A C 1
ATOM 807 O O . SER A 1 100 ? -1.949 -13.954 3.419 1.00 95.81 100 SER A O 1
ATOM 809 N N . MET A 1 101 ? -3.250 -15.678 2.795 1.00 96.38 101 MET A N 1
ATOM 810 C CA . MET A 1 101 ? -4.379 -15.326 3.661 1.00 96.38 101 MET A CA 1
ATOM 811 C C . MET A 1 101 ? -4.001 -15.336 5.142 1.00 96.38 101 MET A C 1
ATOM 813 O O . MET A 1 101 ? -4.352 -14.407 5.859 1.00 96.38 101 MET A O 1
ATOM 817 N N . GLN A 1 102 ? -3.218 -16.317 5.606 1.00 98.06 102 GLN A N 1
ATOM 818 C CA . GLN A 1 102 ? -2.719 -16.326 6.988 1.00 98.06 102 GLN A CA 1
ATOM 819 C C . GLN A 1 102 ? -1.916 -15.062 7.330 1.00 98.06 102 GLN A C 1
ATOM 821 O O . GLN A 1 102 ? -2.069 -14.509 8.417 1.00 98.06 102 GLN A O 1
ATOM 826 N N . LEU A 1 103 ? -1.063 -14.597 6.413 1.00 98.31 103 LEU A N 1
ATOM 827 C CA . LEU A 1 103 ? -0.227 -13.413 6.630 1.00 98.31 103 LEU A CA 1
ATOM 828 C C . LEU A 1 103 ? -1.043 -12.115 6.558 1.00 98.31 103 LEU A C 1
ATOM 830 O O . LEU A 1 103 ? -0.838 -11.219 7.374 1.00 98.31 103 LEU A O 1
ATOM 834 N N . ILE A 1 104 ? -2.017 -12.043 5.648 1.00 98.19 104 ILE A N 1
ATOM 835 C CA . ILE A 1 104 ? -2.968 -10.925 5.571 1.00 98.19 104 ILE A CA 1
ATOM 836 C C . ILE A 1 104 ? -3.793 -10.836 6.861 1.00 98.19 104 ILE A C 1
ATOM 838 O O . ILE A 1 104 ? -3.900 -9.757 7.437 1.00 98.19 104 ILE A O 1
ATOM 842 N N . LEU A 1 105 ? -4.304 -11.963 7.367 1.00 98.44 105 LEU A N 1
ATOM 843 C CA . LEU A 1 105 ? -5.054 -12.018 8.626 1.00 98.44 105 LEU A CA 1
ATOM 844 C C . LEU A 1 105 ? -4.202 -11.594 9.831 1.00 98.44 105 LEU A C 1
ATOM 846 O O . LEU A 1 105 ? -4.710 -10.925 10.726 1.00 98.44 105 LEU A O 1
ATOM 850 N N . LEU A 1 106 ? -2.902 -11.915 9.849 1.00 98.44 106 LEU A N 1
ATOM 851 C CA . LEU A 1 106 ? -1.983 -11.388 10.866 1.00 98.44 106 LEU A CA 1
ATOM 852 C C . LEU A 1 106 ? -1.850 -9.860 10.780 1.00 98.44 106 LEU A C 1
ATOM 854 O O . LEU A 1 106 ? -1.815 -9.194 11.817 1.00 98.44 106 LEU A O 1
ATOM 858 N N . GLY A 1 107 ? -1.785 -9.307 9.565 1.00 98.44 107 GLY A N 1
ATOM 859 C CA . GLY A 1 107 ? -1.804 -7.862 9.329 1.00 98.44 107 GLY A CA 1
ATOM 860 C C . GLY A 1 107 ? -3.106 -7.208 9.802 1.00 98.44 107 GLY A C 1
ATOM 861 O O . GLY A 1 107 ? -3.061 -6.195 10.497 1.00 98.44 107 GLY A O 1
ATOM 862 N N . LEU A 1 108 ? -4.258 -7.816 9.507 1.00 98.50 108 LEU A N 1
ATOM 863 C CA . LEU A 1 108 ? -5.564 -7.348 9.984 1.00 98.50 108 LEU A CA 1
ATOM 864 C C . LEU A 1 108 ? -5.670 -7.389 11.512 1.00 98.50 108 LEU A C 1
ATOM 866 O O . LEU A 1 108 ? -6.090 -6.406 12.112 1.00 98.50 108 LEU A O 1
ATOM 870 N N . ASP A 1 109 ? -5.213 -8.464 12.159 1.00 98.56 109 ASP A N 1
ATOM 871 C CA . ASP A 1 109 ? -5.198 -8.563 13.625 1.00 98.56 109 ASP A CA 1
ATOM 872 C C . ASP A 1 109 ? -4.347 -7.448 14.261 1.00 98.56 109 ASP A C 1
ATOM 874 O O . ASP A 1 109 ? -4.751 -6.847 15.258 1.00 98.56 109 ASP A O 1
ATOM 878 N N . TYR A 1 110 ? -3.210 -7.087 13.647 1.00 98.62 110 TYR A N 1
ATOM 879 C CA . TYR A 1 110 ? -2.432 -5.917 14.072 1.00 98.62 110 TYR A CA 1
ATOM 880 C C . TYR A 1 110 ? -3.249 -4.618 13.979 1.00 98.62 110 TYR A C 1
ATOM 882 O O . TYR A 1 110 ? -3.336 -3.881 14.965 1.00 98.62 110 TYR A O 1
ATOM 890 N N . LEU A 1 111 ? -3.867 -4.349 12.824 1.00 98.44 111 LEU A N 1
ATOM 891 C CA . LEU A 1 111 ? -4.682 -3.147 12.614 1.00 98.44 111 LEU A CA 1
ATOM 892 C C . LEU A 1 111 ? -5.836 -3.076 13.619 1.00 98.44 111 LEU A C 1
ATOM 894 O O . LEU A 1 111 ? -6.025 -2.055 14.282 1.00 98.44 111 LEU A O 1
ATOM 898 N N . HIS A 1 112 ? -6.567 -4.175 13.792 1.00 98.25 112 HIS A N 1
ATOM 899 C CA . HIS A 1 112 ? -7.748 -4.238 14.650 1.00 98.25 112 HIS A CA 1
ATOM 900 C C . HIS A 1 112 ? -7.383 -4.065 16.128 1.00 98.25 112 HIS A C 1
ATOM 902 O O . HIS A 1 112 ? -8.071 -3.336 16.848 1.00 98.25 112 HIS A O 1
ATOM 908 N N . LYS A 1 113 ? -6.260 -4.638 16.585 1.00 98.00 113 LYS A N 1
ATOM 909 C CA . LYS A 1 113 ? -5.708 -4.377 17.930 1.00 98.00 113 LYS A CA 1
ATOM 910 C C . LYS A 1 113 ? -5.326 -2.913 18.123 1.00 98.00 113 LYS A C 1
ATOM 912 O O . LYS A 1 113 ? -5.547 -2.369 19.203 1.00 98.00 113 LYS A O 1
ATOM 917 N N . ALA A 1 114 ? -4.827 -2.265 17.073 1.00 98.00 114 ALA A N 1
ATOM 918 C CA . ALA A 1 114 ? -4.554 -0.833 17.052 1.00 98.00 114 ALA A CA 1
ATOM 919 C C . ALA A 1 114 ? -5.808 0.033 16.836 1.00 98.00 114 ALA A C 1
ATOM 921 O O . ALA A 1 114 ? -5.683 1.251 16.727 1.00 98.00 114 ALA A O 1
ATOM 922 N N . LYS A 1 115 ? -7.015 -0.550 16.801 1.00 98.00 115 LYS A N 1
ATOM 923 C CA . LYS A 1 115 ? -8.282 0.159 16.550 1.00 98.00 115 LYS A CA 1
ATOM 924 C C . LYS A 1 115 ? -8.330 0.840 15.183 1.00 98.00 115 LYS A C 1
ATOM 926 O O . LYS A 1 115 ? -8.898 1.919 15.053 1.00 98.00 115 LYS A O 1
ATOM 931 N N . VAL A 1 116 ? -7.730 0.218 14.175 1.00 98.44 116 VAL A N 1
ATOM 932 C CA . VAL A 1 116 ? -7.807 0.633 12.774 1.00 98.44 116 VAL A CA 1
ATOM 933 C C . VAL A 1 116 ? -8.611 -0.403 11.998 1.00 98.44 116 VAL A C 1
ATOM 935 O O . VAL A 1 116 ? -8.311 -1.589 12.070 1.00 98.44 116 VAL A O 1
ATOM 938 N N . VAL A 1 117 ? -9.610 0.052 11.246 1.00 98.31 117 VAL A N 1
ATOM 939 C CA . VAL A 1 117 ? -10.377 -0.754 10.284 1.00 98.31 117 VAL A CA 1
ATOM 940 C C . VAL A 1 117 ? -9.968 -0.319 8.881 1.00 98.31 117 VAL A C 1
ATOM 942 O O . VAL A 1 117 ? -9.955 0.881 8.610 1.00 98.31 117 VAL A O 1
ATOM 945 N N . HIS A 1 118 ? -9.600 -1.249 8.001 1.00 97.69 118 HIS A N 1
ATOM 946 C CA . HIS A 1 118 ? -9.077 -0.932 6.670 1.00 97.69 118 HIS A CA 1
ATOM 947 C C . HIS A 1 118 ? -10.180 -0.504 5.700 1.00 97.69 118 HIS A C 1
ATOM 949 O O . HIS A 1 118 ? -10.006 0.461 4.958 1.00 97.69 118 HIS A O 1
ATOM 955 N N . THR A 1 119 ? -11.317 -1.199 5.719 1.00 96.56 119 THR A N 1
ATOM 956 C CA . THR A 1 119 ? -12.553 -0.938 4.961 1.00 96.56 119 T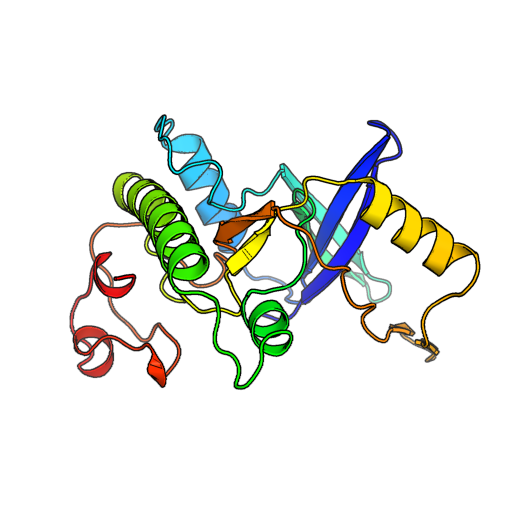HR A CA 1
ATOM 957 C C . THR A 1 119 ? -12.477 -1.067 3.433 1.00 96.56 119 THR A C 1
ATOM 959 O O . THR A 1 119 ? -13.464 -0.804 2.748 1.00 96.56 119 THR A O 1
ATOM 962 N N . ASP A 1 120 ? -11.335 -1.482 2.882 1.00 94.88 120 ASP A N 1
ATOM 963 C CA . ASP A 1 120 ? -11.124 -1.642 1.433 1.00 94.88 120 ASP A CA 1
ATOM 964 C C . ASP A 1 120 ? -10.172 -2.814 1.138 1.00 94.88 120 ASP A C 1
ATOM 966 O O . ASP A 1 120 ? -9.179 -2.698 0.417 1.00 94.88 120 ASP A O 1
ATOM 970 N N . ILE A 1 121 ? -10.431 -3.964 1.762 1.00 94.94 121 ILE A N 1
ATOM 971 C CA . ILE A 1 121 ? -9.631 -5.171 1.544 1.00 94.94 121 ILE A CA 1
ATOM 972 C C . ILE A 1 121 ? -9.963 -5.760 0.172 1.00 94.94 121 ILE A C 1
ATOM 974 O O . ILE A 1 121 ? -11.079 -6.201 -0.094 1.00 94.94 121 ILE A O 1
ATOM 978 N N . SER A 1 122 ? -8.971 -5.766 -0.718 1.00 93.50 122 SER A N 1
ATOM 979 C CA . SER A 1 122 ? -9.074 -6.361 -2.049 1.00 93.50 122 SER A CA 1
ATOM 980 C C . SER A 1 122 ? -7.698 -6.745 -2.594 1.00 93.50 122 SER A C 1
ATOM 982 O O . SER A 1 122 ? -6.670 -6.261 -2.120 1.00 93.50 122 SER A O 1
ATOM 984 N N . ALA A 1 123 ? -7.666 -7.569 -3.645 1.00 94.12 123 ALA A N 1
ATOM 985 C CA . ALA A 1 123 ? -6.424 -7.954 -4.321 1.00 94.12 123 ALA A CA 1
ATOM 986 C C . ALA A 1 123 ? -5.653 -6.763 -4.938 1.00 94.12 123 ALA A C 1
ATOM 988 O O . ALA A 1 123 ? -4.451 -6.874 -5.171 1.00 94.12 123 ALA A O 1
ATOM 989 N N . ASN A 1 124 ? -6.301 -5.611 -5.151 1.00 94.38 124 ASN A N 1
ATOM 990 C CA . ASN A 1 124 ? -5.624 -4.386 -5.599 1.00 94.38 124 ASN A CA 1
ATOM 991 C C . ASN A 1 124 ? -4.803 -3.733 -4.477 1.00 94.38 124 ASN A C 1
ATOM 993 O O . ASN A 1 124 ? -3.774 -3.119 -4.745 1.00 94.38 124 ASN A O 1
ATOM 997 N N . ASN A 1 125 ? -5.249 -3.899 -3.230 1.00 96.38 125 ASN A N 1
ATOM 998 C CA . ASN A 1 125 ? -4.665 -3.283 -2.038 1.00 96.38 125 ASN A CA 1
ATOM 999 C C . ASN A 1 125 ? -3.751 -4.249 -1.267 1.00 96.38 125 ASN A C 1
ATOM 1001 O O . ASN A 1 125 ? -3.281 -3.939 -0.177 1.00 96.38 125 ASN A O 1
ATOM 1005 N N . ILE A 1 126 ? -3.459 -5.418 -1.838 1.00 97.25 126 ILE A N 1
ATOM 1006 C CA . ILE A 1 126 ? -2.445 -6.346 -1.338 1.00 97.25 126 ILE A CA 1
ATOM 1007 C C . ILE A 1 126 ? -1.335 -6.385 -2.378 1.00 97.25 126 ILE A C 1
ATOM 1009 O O . ILE A 1 126 ? -1.575 -6.764 -3.521 1.00 97.25 126 ILE A O 1
ATOM 1013 N N . LEU A 1 127 ? -0.123 -5.990 -1.999 1.00 97.12 127 LEU A N 1
ATOM 1014 C CA . LEU A 1 127 ? 1.036 -5.997 -2.892 1.00 97.12 127 LEU A CA 1
ATOM 1015 C C . LEU A 1 127 ? 2.044 -7.055 -2.449 1.00 97.12 127 LEU A C 1
ATOM 1017 O O . LEU A 1 127 ? 2.123 -7.412 -1.271 1.00 97.12 127 LEU A O 1
ATOM 1021 N N . GLN A 1 128 ? 2.829 -7.555 -3.397 1.00 96.12 128 GLN A N 1
ATOM 1022 C CA . GLN A 1 128 ? 3.943 -8.448 -3.098 1.00 96.12 128 GLN A CA 1
ATOM 1023 C C . GLN A 1 128 ? 5.095 -7.676 -2.454 1.00 96.12 128 GLN A C 1
ATOM 1025 O O . GLN A 1 128 ? 5.478 -6.603 -2.915 1.00 96.12 128 GLN A O 1
ATOM 1030 N N . GLY A 1 129 ? 5.697 -8.230 -1.408 1.00 95.31 129 GLY A N 1
ATOM 1031 C CA . GLY A 1 129 ? 6.987 -7.764 -0.915 1.00 95.31 129 GLY A CA 1
ATOM 1032 C C . GLY A 1 129 ? 8.082 -7.907 -1.974 1.00 95.31 129 GLY A C 1
ATOM 1033 O O . GLY A 1 129 ? 7.942 -8.650 -2.947 1.00 95.31 129 GLY A O 1
ATOM 1034 N N . ILE A 1 130 ? 9.202 -7.225 -1.753 1.00 93.00 130 ILE A N 1
ATOM 1035 C CA . ILE A 1 130 ? 10.409 -7.384 -2.567 1.00 93.00 130 ILE A CA 1
ATOM 1036 C C . ILE A 1 130 ? 11.503 -7.992 -1.697 1.00 93.00 130 ILE A C 1
ATOM 1038 O O . ILE A 1 130 ? 11.919 -7.388 -0.711 1.00 93.00 130 ILE A O 1
ATOM 1042 N N . ILE A 1 131 ? 11.949 -9.194 -2.062 1.00 88.00 131 ILE A N 1
ATOM 1043 C CA . ILE A 1 131 ? 13.105 -9.865 -1.449 1.00 88.00 131 ILE A CA 1
ATOM 1044 C C . ILE A 1 131 ? 14.358 -9.565 -2.268 1.00 88.00 131 ILE A C 1
ATOM 1046 O O . ILE A 1 131 ? 15.387 -9.172 -1.724 1.00 88.00 131 ILE A O 1
ATOM 1050 N N . ASP A 1 132 ? 14.253 -9.736 -3.585 1.00 86.00 132 ASP A N 1
ATOM 1051 C CA . ASP A 1 132 ? 15.353 -9.487 -4.503 1.00 86.00 132 ASP A CA 1
ATOM 1052 C C . ASP A 1 132 ? 15.331 -8.037 -4.991 1.00 86.00 132 ASP A C 1
ATOM 1054 O O . ASP A 1 132 ? 14.480 -7.644 -5.790 1.00 86.00 132 ASP A O 1
ATOM 1058 N N . LEU A 1 133 ? 16.265 -7.236 -4.478 1.00 85.62 133 LEU A N 1
ATOM 1059 C CA . LEU A 1 133 ? 16.414 -5.831 -4.849 1.00 85.62 133 LEU A CA 1
ATOM 1060 C C . LEU A 1 133 ? 17.097 -5.647 -6.213 1.00 85.62 133 LEU A C 1
ATOM 1062 O O . LEU A 1 133 ? 17.053 -4.534 -6.739 1.00 85.62 133 LEU A O 1
ATOM 1066 N N . THR A 1 134 ? 17.700 -6.690 -6.800 1.00 89.44 134 THR A N 1
ATOM 1067 C CA . THR A 1 134 ? 18.313 -6.589 -8.139 1.00 89.44 134 THR A CA 1
ATOM 1068 C C . THR A 1 134 ? 17.268 -6.228 -9.191 1.00 89.44 134 THR A C 1
ATOM 1070 O O . THR A 1 134 ? 17.517 -5.360 -10.020 1.00 89.44 134 THR A O 1
ATOM 1073 N N . ALA A 1 135 ? 16.046 -6.742 -9.036 1.00 88.56 135 ALA A N 1
ATOM 1074 C CA . ALA A 1 135 ? 14.882 -6.385 -9.838 1.00 88.56 135 ALA A CA 1
ATOM 1075 C C . ALA A 1 135 ? 14.604 -4.867 -9.889 1.00 88.56 135 ALA A C 1
ATOM 1077 O O . ALA A 1 135 ? 14.147 -4.350 -10.905 1.00 88.56 135 ALA A O 1
ATOM 1078 N N . LEU A 1 136 ? 14.880 -4.126 -8.807 1.00 92.81 136 LEU A N 1
ATOM 1079 C CA . LEU A 1 136 ? 14.710 -2.668 -8.778 1.00 92.81 136 LEU A CA 1
ATOM 1080 C C . LEU A 1 136 ? 15.841 -1.938 -9.508 1.00 92.81 136 LEU A C 1
ATOM 1082 O O . LEU A 1 136 ? 15.585 -0.929 -10.163 1.00 92.81 136 LEU A O 1
ATOM 1086 N N . SER A 1 137 ? 17.064 -2.467 -9.429 1.00 92.19 137 SER A N 1
ATOM 1087 C CA . SER A 1 137 ? 18.206 -1.960 -10.198 1.00 92.19 137 SER A CA 1
ATOM 1088 C C . SER A 1 137 ? 17.999 -2.161 -11.692 1.00 92.19 137 SER A C 1
ATOM 1090 O O . SER A 1 137 ? 18.215 -1.240 -12.465 1.00 92.19 137 SER A O 1
ATOM 1092 N N . GLU A 1 138 ? 17.489 -3.320 -12.104 1.00 91.00 138 GLU A N 1
ATO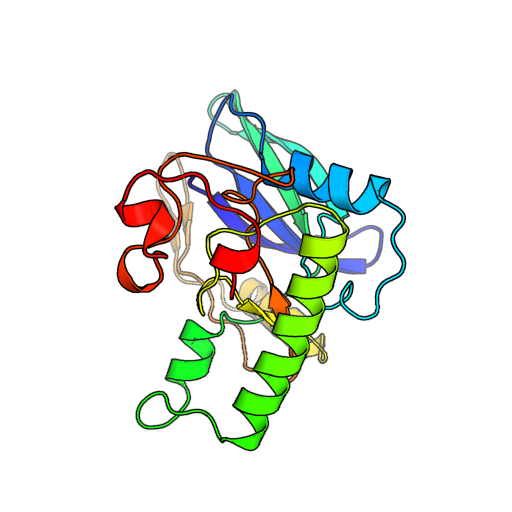M 1093 C CA . GLU A 1 138 ? 17.172 -3.590 -13.509 1.00 91.00 138 GLU A CA 1
ATOM 1094 C C . GLU A 1 138 ? 16.089 -2.648 -14.053 1.00 91.00 138 GLU A C 1
ATOM 1096 O O . GLU A 1 138 ? 16.135 -2.245 -15.216 1.00 91.00 138 GLU A O 1
ATOM 1101 N N . ILE A 1 139 ? 15.120 -2.254 -13.217 1.00 91.94 139 ILE A N 1
ATOM 1102 C CA . ILE A 1 139 ? 14.133 -1.230 -13.579 1.00 91.94 139 ILE A CA 1
ATOM 1103 C C . ILE A 1 139 ? 14.807 0.131 -13.775 1.00 91.94 139 ILE A C 1
ATOM 1105 O O . ILE A 1 139 ? 14.506 0.808 -14.759 1.00 91.94 139 ILE A O 1
ATOM 1109 N N . GLU A 1 140 ? 15.687 0.533 -12.857 1.00 93.62 140 GLU A N 1
ATOM 1110 C CA . GLU A 1 140 ? 16.432 1.793 -12.942 1.00 93.62 140 GLU A CA 1
ATOM 1111 C C . GLU A 1 140 ? 17.314 1.837 -14.197 1.00 93.62 140 GLU A C 1
ATOM 1113 O O . GLU A 1 140 ? 17.167 2.742 -15.022 1.00 93.62 140 GLU A O 1
ATOM 1118 N N . ASP A 1 141 ? 18.153 0.819 -14.395 1.00 93.06 141 ASP A N 1
ATOM 1119 C CA . ASP A 1 141 ? 19.017 0.674 -15.567 1.00 93.06 141 ASP A CA 1
ATOM 1120 C C . ASP A 1 141 ? 18.193 0.620 -16.855 1.00 93.06 141 ASP A C 1
ATOM 1122 O O . ASP A 1 141 ? 18.537 1.232 -17.869 1.00 93.06 141 ASP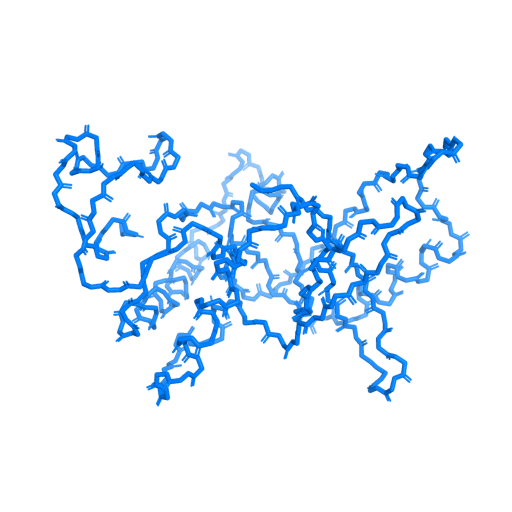 A O 1
ATOM 1126 N N . GLY A 1 142 ? 17.070 -0.095 -16.823 1.00 91.81 142 GLY A N 1
ATOM 1127 C CA . GLY A 1 142 ? 16.143 -0.191 -17.934 1.00 91.81 142 GLY A CA 1
ATOM 1128 C C . GLY A 1 142 ? 15.510 1.152 -18.287 1.00 91.81 142 GLY A C 1
ATOM 1129 O O . GLY A 1 142 ? 15.338 1.428 -19.467 1.00 91.81 142 GLY A O 1
ATOM 1130 N N . GLU A 1 143 ? 15.165 1.995 -17.314 1.00 92.00 143 GLU A N 1
ATOM 1131 C CA . GLU A 1 143 ? 14.617 3.333 -17.571 1.00 92.00 143 GLU A CA 1
ATOM 1132 C C . GLU A 1 143 ? 15.687 4.319 -18.052 1.00 92.00 143 GLU A C 1
ATOM 1134 O O . GLU A 1 143 ? 15.400 5.156 -18.907 1.00 92.00 143 GLU A O 1
ATOM 1139 N N . ALA A 1 144 ? 16.926 4.191 -17.570 1.00 92.12 144 ALA A N 1
ATOM 1140 C CA . ALA A 1 144 ? 18.051 5.002 -18.025 1.00 92.12 144 ALA A CA 1
ATOM 1141 C C . ALA A 1 144 ? 18.460 4.680 -19.474 1.00 92.12 144 ALA A C 1
ATOM 1143 O O . ALA A 1 144 ? 18.685 5.588 -20.275 1.00 92.12 144 ALA A O 1
ATOM 1144 N N . ASN A 1 145 ? 18.530 3.391 -19.819 1.00 95.12 145 ASN A N 1
ATOM 1145 C CA . ASN A 1 145 ? 18.994 2.927 -21.129 1.00 95.12 145 ASN A CA 1
ATOM 1146 C C . ASN A 1 145 ? 17.875 2.871 -22.179 1.00 95.12 145 ASN A C 1
ATOM 1148 O O . ASN A 1 145 ? 18.106 3.162 -23.353 1.00 95.12 145 ASN A O 1
ATOM 1152 N N . GLN A 1 146 ? 16.660 2.497 -21.771 1.00 93.38 146 GLN A N 1
ATOM 1153 C CA . GLN A 1 146 ? 15.496 2.378 -22.645 1.00 93.38 146 GLN A CA 1
ATOM 1154 C C . GLN A 1 146 ? 14.254 2.950 -21.949 1.00 93.38 146 GLN A C 1
ATOM 1156 O O . GLN A 1 146 ? 13.443 2.207 -21.381 1.00 93.38 146 GLN A O 1
ATOM 1161 N N . PRO A 1 147 ? 14.079 4.278 -21.996 1.00 92.75 147 PRO A N 1
ATOM 1162 C CA . PRO A 1 147 ? 13.005 4.911 -21.258 1.00 92.75 147 PRO A CA 1
ATOM 1163 C C . PRO A 1 147 ? 11.621 4.460 -21.718 1.00 92.75 147 PRO A C 1
ATOM 1165 O O . PRO A 1 147 ? 11.395 4.235 -22.913 1.00 92.75 147 PRO A O 1
ATOM 1168 N N . ILE A 1 148 ? 10.682 4.372 -20.776 1.00 92.50 148 ILE A N 1
ATOM 1169 C CA . ILE A 1 148 ? 9.326 3.920 -21.077 1.00 92.50 148 ILE A CA 1
ATOM 1170 C C . ILE A 1 148 ? 8.622 4.881 -22.044 1.00 92.50 148 ILE A C 1
ATOM 1172 O O . ILE A 1 148 ? 8.901 6.087 -22.101 1.00 92.50 148 ILE A O 1
ATOM 1176 N N . ALA A 1 149 ? 7.674 4.340 -22.811 1.00 94.88 149 ALA A N 1
ATOM 1177 C CA . ALA A 1 149 ? 6.833 5.140 -23.685 1.00 94.88 149 ALA A CA 1
ATOM 1178 C C . ALA A 1 149 ? 6.155 6.261 -22.883 1.00 94.88 149 ALA A C 1
ATOM 1180 O O . ALA A 1 149 ? 5.509 6.027 -21.858 1.00 94.88 149 ALA A O 1
ATOM 1181 N N . ARG A 1 150 ? 6.304 7.493 -23.368 1.00 95.38 150 ARG A N 1
ATOM 1182 C CA . ARG A 1 150 ? 5.751 8.681 -22.727 1.00 95.38 150 ARG A CA 1
ATOM 1183 C C . ARG A 1 150 ? 5.243 9.674 -23.753 1.00 95.38 150 ARG A C 1
ATOM 1185 O O . ARG A 1 150 ? 5.827 9.841 -24.822 1.00 95.38 150 ARG A O 1
ATOM 1192 N N . LYS A 1 151 ? 4.162 10.358 -23.404 1.00 96.38 151 LYS A N 1
ATOM 1193 C CA . LYS A 1 151 ? 3.607 11.469 -24.168 1.00 96.38 151 LYS A CA 1
ATOM 1194 C C . LYS A 1 151 ? 4.018 12.769 -23.496 1.00 96.38 151 LYS A C 1
ATOM 1196 O O . LYS A 1 151 ? 3.601 13.032 -22.370 1.00 96.38 151 LYS A O 1
ATOM 1201 N N . VAL A 1 152 ? 4.818 13.567 -24.191 1.00 95.81 152 VAL A N 1
ATOM 1202 C CA . VAL A 1 152 ? 5.217 14.904 -23.742 1.00 95.81 152 VAL A CA 1
ATOM 1203 C C . VAL A 1 152 ? 4.184 15.909 -24.254 1.00 95.81 152 VAL A C 1
ATOM 1205 O O . VAL A 1 152 ? 3.887 15.935 -25.448 1.00 95.81 152 VAL A O 1
ATOM 1208 N N . LEU A 1 153 ? 3.597 16.674 -23.339 1.00 93.38 153 LEU A N 1
ATOM 1209 C CA . LEU A 1 153 ? 2.706 17.807 -23.593 1.00 93.38 153 LEU A CA 1
ATOM 1210 C C . LEU A 1 153 ? 3.371 19.082 -23.058 1.00 93.38 153 LEU A C 1
ATOM 1212 O O . LEU A 1 153 ? 4.359 19.003 -22.328 1.00 93.38 153 LEU A O 1
ATOM 1216 N N . ASP A 1 154 ? 2.799 20.243 -23.372 1.00 90.62 154 ASP A N 1
ATOM 1217 C CA . ASP A 1 154 ? 3.339 21.538 -22.936 1.00 90.62 154 ASP A CA 1
ATOM 1218 C C . ASP A 1 154 ? 3.355 21.691 -21.402 1.00 90.62 154 ASP A C 1
ATOM 1220 O O . ASP A 1 154 ? 4.261 22.308 -20.847 1.00 90.62 154 ASP A O 1
ATOM 1224 N N . ASP A 1 155 ? 2.364 21.119 -20.707 1.00 86.50 155 ASP A N 1
ATOM 1225 C CA . ASP A 1 155 ? 2.166 21.250 -19.258 1.00 86.50 155 ASP A CA 1
ATOM 1226 C C . ASP A 1 155 ? 2.612 20.022 -18.448 1.00 86.50 155 ASP A C 1
ATOM 1228 O O . ASP A 1 155 ? 2.806 20.121 -17.233 1.00 86.50 155 ASP A O 1
ATOM 1232 N N . ARG A 1 156 ? 2.738 18.850 -19.085 1.00 87.06 156 ARG A N 1
ATOM 1233 C CA . ARG A 1 156 ? 3.010 17.581 -18.393 1.00 87.06 156 ARG A CA 1
ATOM 1234 C C . ARG A 1 156 ? 3.575 16.496 -19.300 1.00 87.06 156 ARG A C 1
ATOM 1236 O O . ARG A 1 156 ? 3.345 16.474 -20.504 1.00 87.06 156 ARG A O 1
ATOM 1243 N N . THR A 1 157 ? 4.189 15.497 -18.675 1.00 91.75 157 THR A N 1
ATOM 1244 C CA . THR A 1 157 ? 4.549 14.238 -19.334 1.00 91.75 157 THR A CA 1
ATOM 1245 C C . THR A 1 157 ? 3.701 13.107 -18.769 1.00 91.75 157 THR A C 1
ATOM 1247 O O . THR A 1 157 ? 3.616 12.935 -17.555 1.00 91.75 157 THR A O 1
ATOM 1250 N N . ILE A 1 158 ? 3.066 12.338 -19.650 1.00 91.69 158 ILE A N 1
ATOM 1251 C CA . ILE A 1 158 ? 2.276 11.157 -19.295 1.00 91.69 158 ILE A CA 1
ATOM 1252 C C . ILE A 1 158 ? 3.118 9.929 -19.607 1.00 91.69 158 ILE A C 1
ATOM 1254 O O . ILE A 1 158 ? 3.542 9.752 -20.747 1.00 91.69 158 ILE A O 1
ATOM 1258 N N . TYR A 1 159 ? 3.343 9.088 -18.608 1.00 92.25 159 TYR A N 1
ATOM 1259 C CA . TYR A 1 159 ? 4.158 7.884 -18.718 1.00 92.25 159 TYR A CA 1
ATOM 1260 C C . TYR A 1 159 ? 3.250 6.661 -18.775 1.00 92.25 159 TYR A C 1
ATOM 1262 O O . TYR A 1 159 ? 2.239 6.607 -18.074 1.00 92.25 159 TYR A O 1
ATOM 1270 N N . VAL A 1 160 ? 3.611 5.679 -19.596 1.00 92.81 160 VAL A N 1
ATOM 1271 C CA . VAL A 1 160 ? 3.065 4.327 -19.450 1.00 92.81 160 VAL A CA 1
ATOM 1272 C C . VAL A 1 160 ? 3.696 3.699 -18.205 1.00 92.81 160 VAL A C 1
ATOM 1274 O O . VAL A 1 160 ? 4.898 3.846 -17.987 1.00 92.81 160 VAL A O 1
ATOM 1277 N N . SER A 1 161 ? 2.900 3.017 -17.379 1.00 88.94 161 SER A N 1
ATOM 1278 C CA . SER A 1 161 ? 3.422 2.295 -16.215 1.00 88.94 161 SER A CA 1
ATOM 1279 C C . SER A 1 161 ? 4.353 1.173 -16.666 1.00 88.94 161 SER A C 1
ATOM 1281 O O . SER A 1 161 ? 3.990 0.363 -17.521 1.00 88.94 161 SER A O 1
ATOM 1283 N N . ARG A 1 162 ? 5.548 1.105 -16.076 1.00 88.06 162 ARG A N 1
ATOM 1284 C CA . ARG A 1 162 ? 6.448 -0.031 -16.269 1.00 88.06 162 ARG A CA 1
ATOM 1285 C C . ARG A 1 162 ? 5.960 -1.192 -15.388 1.00 88.06 162 ARG A C 1
ATOM 1287 O O . ARG A 1 162 ? 5.738 -0.963 -14.198 1.00 88.06 162 ARG A O 1
ATOM 1294 N N . PRO A 1 163 ? 5.765 -2.404 -15.937 1.00 85.81 163 PRO A N 1
ATOM 1295 C CA . PRO A 1 163 ? 5.330 -3.544 -15.142 1.00 85.81 163 PRO A CA 1
ATOM 1296 C C . PRO A 1 163 ? 6.409 -3.920 -14.126 1.00 85.81 163 PRO A C 1
ATOM 1298 O O . PRO A 1 163 ? 7.601 -3.908 -14.442 1.00 85.81 163 PRO A O 1
ATOM 1301 N N . MET A 1 164 ? 5.985 -4.268 -12.913 1.00 88.31 164 MET A N 1
ATOM 1302 C CA . MET A 1 164 ? 6.893 -4.816 -11.910 1.00 88.31 164 MET A CA 1
ATOM 1303 C C . MET A 1 164 ? 7.218 -6.276 -12.251 1.00 88.31 164 MET A C 1
ATOM 1305 O O . MET A 1 164 ? 6.306 -7.033 -12.585 1.00 88.31 164 MET A O 1
ATOM 1309 N N . PRO A 1 165 ? 8.488 -6.704 -12.167 1.00 86.19 165 PRO A N 1
ATOM 1310 C CA . PRO A 1 165 ? 8.843 -8.107 -12.307 1.00 86.19 165 PRO A CA 1
ATOM 1311 C C . PRO A 1 165 ? 8.253 -8.924 -11.153 1.00 86.19 165 PRO A C 1
ATOM 1313 O O . PRO A 1 165 ? 7.955 -8.404 -10.074 1.00 86.19 165 PRO A O 1
ATOM 1316 N N . ILE A 1 166 ? 8.100 -10.226 -11.388 1.00 85.50 166 ILE A N 1
ATOM 1317 C CA . ILE A 1 166 ? 7.601 -11.164 -10.381 1.00 85.50 166 ILE A CA 1
ATOM 1318 C C . ILE A 1 166 ? 8.573 -11.179 -9.202 1.00 85.50 166 ILE A C 1
ATOM 1320 O O . ILE A 1 166 ? 9.772 -11.379 -9.391 1.00 85.50 166 ILE A O 1
ATOM 1324 N N . ASN A 1 167 ? 8.052 -11.018 -7.986 1.00 85.12 167 ASN A N 1
ATOM 1325 C CA . ASN A 1 167 ? 8.856 -11.114 -6.775 1.00 85.12 167 ASN A CA 1
ATOM 1326 C C . ASN A 1 167 ? 8.217 -12.095 -5.781 1.00 85.12 167 ASN A C 1
ATOM 1328 O O . ASN A 1 167 ? 7.022 -11.984 -5.510 1.00 85.12 167 ASN A O 1
ATOM 1332 N N . PRO A 1 168 ? 8.975 -13.042 -5.199 1.00 83.12 168 PRO A N 1
ATOM 1333 C CA . PRO A 1 168 ? 8.434 -14.028 -4.260 1.00 83.12 168 PRO A CA 1
ATOM 1334 C C . PRO A 1 168 ? 8.202 -13.466 -2.844 1.00 83.12 168 PRO A C 1
AT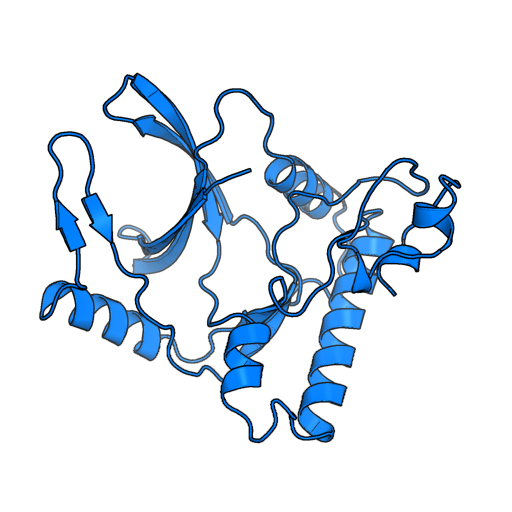OM 1336 O O . PRO A 1 168 ? 8.159 -14.225 -1.875 1.00 83.12 168 PRO A O 1
ATOM 1339 N N . GLY A 1 169 ? 8.104 -12.144 -2.687 1.00 91.88 169 GLY A N 1
ATOM 1340 C CA . GLY A 1 169 ? 7.902 -11.527 -1.386 1.00 91.88 169 GLY A CA 1
ATOM 1341 C C . GLY A 1 169 ? 6.515 -11.773 -0.797 1.00 91.88 169 GLY A C 1
ATOM 1342 O O . GLY A 1 169 ? 5.534 -12.057 -1.486 1.00 91.88 169 GLY A O 1
ATOM 1343 N N . LEU A 1 170 ? 6.447 -11.653 0.526 1.00 95.62 170 LEU A N 1
ATOM 1344 C CA . LEU A 1 170 ? 5.232 -11.874 1.309 1.00 95.62 170 LEU A CA 1
ATOM 1345 C C . LEU A 1 170 ? 4.178 -10.783 1.028 1.00 95.62 170 LEU A C 1
ATOM 1347 O O . LEU A 1 170 ? 4.561 -9.669 0.675 1.00 95.62 170 LEU A O 1
ATOM 1351 N N . PRO A 1 171 ? 2.868 -11.065 1.174 1.00 97.38 171 PRO A N 1
ATOM 1352 C CA . PRO A 1 171 ? 1.825 -10.052 1.003 1.00 97.38 171 PRO A CA 1
ATOM 1353 C C . PRO A 1 171 ? 1.973 -8.904 1.998 1.00 97.38 171 PRO A C 1
ATOM 1355 O O . PRO A 1 171 ? 2.276 -9.124 3.170 1.00 97.38 171 PRO A O 1
ATOM 1358 N N . VAL A 1 172 ? 1.662 -7.695 1.543 1.00 98.31 172 VAL A N 1
ATOM 1359 C CA . VAL A 1 172 ? 1.594 -6.496 2.377 1.00 98.31 172 VAL A CA 1
ATOM 1360 C C . VAL A 1 172 ? 0.292 -5.752 2.086 1.00 98.31 172 VAL A C 1
ATOM 1362 O O . VAL A 1 172 ? 0.020 -5.402 0.935 1.00 98.31 172 VAL A O 1
ATOM 1365 N N . LEU A 1 173 ? -0.498 -5.494 3.130 1.00 98.12 173 LEU A N 1
ATOM 1366 C CA . LEU A 1 173 ? -1.690 -4.647 3.082 1.00 98.12 173 LEU A CA 1
ATOM 1367 C C . LEU A 1 173 ? -1.300 -3.192 2.839 1.00 98.12 173 LEU A C 1
ATOM 1369 O O . LEU A 1 1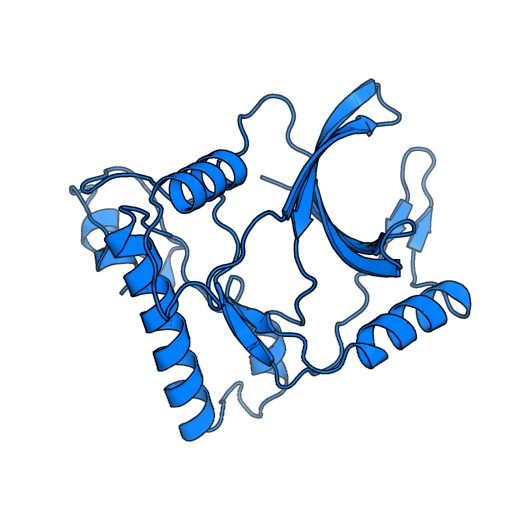73 ? -0.436 -2.640 3.526 1.00 98.12 173 LEU A O 1
ATOM 1373 N N . CYS A 1 174 ? -1.938 -2.580 1.853 1.00 97.50 174 CYS A N 1
ATOM 1374 C CA . CYS A 1 174 ? -1.633 -1.260 1.330 1.00 97.50 174 CYS A CA 1
ATOM 1375 C C . CYS A 1 174 ? -2.898 -0.408 1.224 1.00 97.50 174 CYS A C 1
ATOM 1377 O O . CYS A 1 174 ? -4.001 -0.924 1.213 1.00 97.50 174 CYS A O 1
ATOM 1379 N N . ASP A 1 175 ? -2.698 0.895 1.030 1.00 94.62 175 ASP A N 1
ATOM 1380 C CA . ASP A 1 175 ? -3.761 1.883 0.821 1.00 94.62 175 ASP A CA 1
ATOM 1381 C C . ASP A 1 175 ? -4.726 2.041 2.007 1.00 94.62 175 ASP A C 1
ATOM 1383 O O . ASP A 1 175 ? -5.820 1.491 2.073 1.00 94.62 175 ASP A O 1
ATOM 1387 N N . PHE A 1 176 ? -4.318 2.896 2.943 1.00 95.50 176 PHE A N 1
ATOM 1388 C CA . PHE A 1 176 ? -5.110 3.252 4.120 1.00 95.50 176 PHE A CA 1
ATOM 1389 C C . PHE A 1 176 ? -5.949 4.514 3.899 1.00 95.50 176 PHE A C 1
ATOM 1391 O O . PHE A 1 176 ? -6.346 5.169 4.864 1.00 95.50 176 PHE A O 1
ATOM 1398 N N . SER A 1 177 ? -6.189 4.912 2.645 1.00 92.25 177 SER A N 1
ATOM 1399 C CA . SER A 1 177 ? -6.893 6.165 2.358 1.00 92.25 177 SER A CA 1
ATOM 1400 C C . SER A 1 177 ? -8.344 6.138 2.841 1.00 92.25 177 SER A C 1
ATOM 1402 O O . SER A 1 177 ? -8.830 7.158 3.332 1.00 92.25 177 SER A O 1
ATOM 1404 N N . GLU A 1 178 ? -8.986 4.967 2.838 1.00 93.69 178 GLU A N 1
ATOM 1405 C CA . GLU A 1 178 ? -10.345 4.768 3.355 1.00 93.69 178 GLU A CA 1
ATOM 1406 C C . GLU A 1 178 ? -10.413 4.173 4.768 1.00 93.69 178 GLU A C 1
ATOM 1408 O O . GLU A 1 178 ? -11.493 4.077 5.344 1.00 93.69 178 GLU A O 1
ATOM 1413 N N . ALA A 1 179 ? -9.277 3.873 5.397 1.00 96.56 179 ALA A N 1
ATOM 1414 C CA . ALA A 1 179 ? -9.272 3.302 6.739 1.00 96.56 179 ALA A CA 1
ATOM 1415 C C . ALA A 1 179 ? -9.871 4.254 7.798 1.00 96.56 179 ALA A C 1
ATOM 1417 O O . ALA A 1 179 ? -9.923 5.480 7.621 1.00 96.56 179 ALA A O 1
ATOM 1418 N N . ARG A 1 180 ? -10.333 3.694 8.920 1.00 97.25 180 ARG A N 1
ATOM 1419 C CA . ARG A 1 180 ? -10.956 4.430 10.033 1.00 97.25 180 ARG A CA 1
ATOM 1420 C C . ARG A 1 180 ? -10.340 4.039 11.375 1.00 97.25 180 ARG A C 1
ATOM 1422 O O . ARG A 1 180 ? -10.028 2.874 11.597 1.00 97.25 180 ARG A O 1
ATOM 1429 N N . ILE A 1 181 ? -10.197 5.015 12.274 1.00 97.75 181 ILE A N 1
ATOM 1430 C CA . ILE A 1 181 ? -9.701 4.817 13.647 1.00 97.75 181 ILE A CA 1
ATOM 1431 C C . ILE A 1 181 ? -10.880 4.796 14.616 1.00 97.75 181 ILE A C 1
ATOM 1433 O O . ILE A 1 181 ? -11.645 5.757 14.665 1.00 97.75 181 ILE A O 1
ATOM 1437 N N . GLY A 1 182 ? -10.992 3.744 15.422 1.00 97.06 182 GLY A N 1
ATOM 1438 C CA . GLY A 1 182 ? -12.010 3.584 16.458 1.00 97.06 182 GLY A CA 1
ATOM 1439 C C . GLY A 1 182 ? -12.700 2.224 16.402 1.00 97.06 182 GLY A C 1
ATOM 1440 O O . GLY A 1 182 ? -12.520 1.455 15.460 1.00 97.06 182 GLY A O 1
ATOM 1441 N N . ASP A 1 183 ? -13.504 1.937 17.425 1.00 95.44 183 ASP A N 1
ATOM 1442 C CA . ASP A 1 183 ? -14.196 0.651 17.573 1.00 95.44 183 ASP A CA 1
ATOM 1443 C C . ASP A 1 183 ? -15.482 0.539 16.747 1.00 95.44 183 ASP A C 1
ATOM 1445 O O . ASP A 1 183 ? -15.833 -0.556 16.315 1.00 95.44 183 ASP A O 1
ATOM 1449 N N . LYS A 1 184 ? -16.199 1.652 16.560 1.00 96.44 184 LYS A N 1
ATOM 1450 C CA . LYS A 1 184 ? -17.523 1.701 15.933 1.00 96.44 184 LYS A CA 1
ATOM 1451 C C . LYS A 1 184 ? -17.605 2.841 14.935 1.00 96.44 184 LYS A C 1
ATOM 1453 O O . LYS A 1 184 ? -17.171 3.953 15.233 1.00 96.44 184 LYS A O 1
ATOM 1458 N N . HIS A 1 185 ? -18.205 2.559 13.785 1.00 96.81 185 HIS A N 1
ATOM 1459 C CA . HIS A 1 185 ? -18.310 3.480 12.658 1.00 96.81 185 HIS A CA 1
ATOM 1460 C C . HIS A 1 185 ? -19.679 3.382 11.984 1.00 96.81 185 HIS A C 1
ATOM 1462 O O . HIS A 1 185 ? -20.448 2.449 12.215 1.00 96.81 185 HIS A O 1
ATOM 1468 N N . LYS A 1 186 ? -19.975 4.371 11.141 1.00 94.81 186 LYS A N 1
ATOM 1469 C CA . LYS A 1 186 ? -21.146 4.423 10.260 1.00 94.81 186 LYS A CA 1
ATOM 1470 C C . LYS A 1 186 ? -20.750 5.003 8.908 1.00 94.81 186 LYS A C 1
ATOM 1472 O O . LYS A 1 186 ? -19.701 5.638 8.787 1.00 94.81 186 LYS A O 1
ATOM 1477 N N . GLY A 1 187 ? -21.635 4.854 7.930 1.00 93.25 187 GLY A N 1
ATOM 1478 C CA . GLY A 1 187 ? -21.477 5.405 6.591 1.00 93.25 187 GLY A CA 1
ATOM 1479 C C . GLY A 1 187 ? -20.991 4.379 5.573 1.00 93.25 187 GLY A C 1
ATOM 1480 O O . GLY A 1 187 ? -20.680 3.238 5.915 1.00 93.25 187 GLY A O 1
ATOM 1481 N N . ASP A 1 188 ? -20.953 4.823 4.317 1.00 92.44 188 ASP A N 1
ATOM 1482 C CA . ASP A 1 188 ? -20.661 3.983 3.159 1.00 92.44 188 ASP A CA 1
ATOM 1483 C C . ASP A 1 188 ? -19.154 3.751 3.005 1.00 92.44 188 ASP A C 1
ATOM 1485 O O . ASP A 1 188 ? -18.373 4.688 2.818 1.00 92.44 188 ASP A O 1
ATOM 1489 N N . VAL A 1 189 ? -18.766 2.484 3.093 1.00 92.06 189 VAL A N 1
ATOM 1490 C CA . VAL A 1 189 ? -17.404 1.986 2.904 1.00 92.06 189 VAL A CA 1
ATOM 1491 C C . VAL A 1 189 ? -17.442 0.710 2.066 1.00 92.06 189 VAL A C 1
ATOM 1493 O O . VAL A 1 189 ? -18.515 0.182 1.765 1.00 92.06 189 VAL A O 1
ATOM 1496 N N . MET A 1 190 ? -16.265 0.198 1.709 1.00 89.38 190 MET A N 1
ATOM 1497 C CA . MET A 1 190 ? -16.071 -1.008 0.907 1.00 89.38 190 MET A CA 1
ATOM 1498 C C . MET A 1 190 ? -16.595 -0.899 -0.537 1.00 89.38 190 MET A C 1
ATOM 1500 O O . MET A 1 190 ? -17.656 -0.322 -0.814 1.00 89.38 190 MET A O 1
ATOM 1504 N N . PRO A 1 191 ? -15.883 -1.493 -1.501 1.00 83.31 191 PRO A N 1
ATOM 1505 C CA . PRO A 1 191 ? -16.353 -1.586 -2.873 1.00 83.31 191 PRO A CA 1
ATOM 1506 C C . PRO A 1 191 ? -17.455 -2.651 -2.980 1.00 83.31 191 PRO A C 1
ATOM 1508 O O . PRO A 1 191 ? -17.509 -3.603 -2.203 1.00 83.31 191 PRO A O 1
ATOM 1511 N N . GLY A 1 192 ? -18.335 -2.500 -3.973 1.00 83.94 192 GLY A N 1
ATOM 1512 C CA . GLY A 1 192 ? -19.630 -3.190 -4.020 1.00 83.94 192 GLY A CA 1
ATOM 1513 C C . GLY A 1 192 ? -19.607 -4.700 -3.752 1.00 83.94 192 GLY A C 1
ATOM 1514 O O . GLY A 1 192 ? -20.383 -5.166 -2.927 1.00 83.94 192 GLY A O 1
ATOM 1515 N N . ILE A 1 193 ? -18.718 -5.465 -4.398 1.00 86.44 193 ILE A N 1
ATOM 1516 C CA . ILE A 1 193 ? -18.687 -6.934 -4.240 1.00 86.44 193 ILE A CA 1
ATOM 1517 C C . ILE A 1 193 ? -18.144 -7.411 -2.886 1.00 86.44 193 ILE A C 1
ATOM 1519 O O . ILE A 1 193 ? -18.380 -8.559 -2.526 1.00 86.44 193 ILE A O 1
ATOM 1523 N N . TYR A 1 194 ? -17.428 -6.556 -2.154 1.00 87.06 194 TYR A N 1
ATOM 1524 C CA . TYR A 1 194 ? -16.865 -6.882 -0.841 1.00 87.06 194 TYR A CA 1
ATOM 1525 C C . TYR A 1 194 ? -17.686 -6.279 0.299 1.00 87.06 194 TYR A C 1
ATOM 1527 O O . TYR A 1 194 ? -17.381 -6.519 1.457 1.00 87.06 194 TYR A O 1
ATOM 1535 N N . ARG A 1 195 ? -18.721 -5.491 -0.002 1.00 91.94 195 ARG A N 1
ATOM 1536 C CA . ARG A 1 195 ? -19.436 -4.707 1.001 1.00 91.94 195 ARG A CA 1
ATOM 1537 C C . ARG A 1 195 ? -20.211 -5.587 1.982 1.00 91.94 195 ARG A C 1
ATOM 1539 O O . ARG A 1 195 ? -21.095 -6.346 1.585 1.00 91.94 195 ARG A O 1
ATOM 1546 N N . ALA A 1 196 ? -19.911 -5.419 3.266 1.00 94.44 196 ALA A N 1
ATOM 1547 C CA . ALA A 1 196 ? -20.573 -6.121 4.355 1.00 94.44 196 ALA A CA 1
ATOM 1548 C C . ALA A 1 196 ? -22.066 -5.730 4.469 1.00 94.44 196 ALA A C 1
ATOM 1550 O O . ALA A 1 196 ? -22.433 -4.580 4.192 1.00 94.44 196 ALA A O 1
ATOM 1551 N N . PRO A 1 197 ? -22.952 -6.655 4.882 1.00 95.50 197 PRO A N 1
ATOM 1552 C CA . PRO A 1 197 ? -24.391 -6.404 4.949 1.00 95.50 197 PRO A CA 1
ATOM 1553 C C . PRO A 1 197 ? -24.763 -5.267 5.908 1.00 95.50 197 PRO A C 1
ATOM 1555 O O . PRO A 1 197 ? -25.661 -4.488 5.599 1.00 95.50 197 PRO A O 1
ATOM 1558 N N . GLU A 1 198 ? -24.066 -5.118 7.034 1.00 96.38 198 GLU A N 1
ATOM 1559 C CA . GLU A 1 198 ? -24.272 -4.010 7.971 1.00 96.38 198 GLU A CA 1
ATOM 1560 C C . GLU A 1 198 ? -23.973 -2.643 7.340 1.00 96.38 198 GLU A C 1
ATOM 1562 O O . GLU A 1 198 ? -24.672 -1.676 7.632 1.00 96.38 198 GLU A O 1
ATOM 1567 N N . VAL A 1 199 ? -23.015 -2.563 6.410 1.00 95.69 199 VAL A N 1
ATOM 1568 C CA . VAL A 1 199 ? -22.724 -1.335 5.654 1.00 95.69 199 VAL A CA 1
ATOM 1569 C C . VAL A 1 199 ? -23.832 -1.064 4.632 1.00 95.69 199 VAL A C 1
ATOM 1571 O O . VAL A 1 199 ? -24.292 0.067 4.510 1.00 95.69 199 VAL A O 1
ATOM 1574 N N . ILE A 1 200 ? -24.317 -2.100 3.933 1.00 94.69 200 ILE A N 1
ATOM 1575 C CA . ILE A 1 200 ? -25.432 -1.982 2.969 1.00 94.69 200 ILE A CA 1
ATOM 1576 C C . ILE A 1 200 ? -26.707 -1.472 3.654 1.00 94.69 200 ILE A C 1
ATOM 1578 O O . ILE A 1 200 ? -27.460 -0.696 3.066 1.00 94.69 200 ILE A O 1
ATOM 1582 N N . LEU A 1 201 ? -26.952 -1.912 4.887 1.00 95.44 201 LEU A N 1
ATOM 1583 C CA . LEU A 1 201 ? -28.128 -1.550 5.677 1.00 95.44 201 LEU A CA 1
ATOM 1584 C C . LEU A 1 201 ? -27.970 -0.229 6.453 1.00 95.44 201 LEU A C 1
ATOM 1586 O O . LEU A 1 201 ? -28.853 0.099 7.244 1.00 95.44 201 LEU A O 1
ATOM 1590 N N . ASP A 1 202 ? -26.873 0.511 6.246 1.00 94.88 202 ASP A N 1
ATOM 1591 C CA . ASP A 1 202 ? -26.529 1.744 6.978 1.00 94.88 202 ASP A CA 1
ATOM 1592 C C . ASP A 1 202 ? -26.569 1.564 8.511 1.00 94.88 202 ASP A C 1
ATOM 1594 O O . ASP A 1 202 ? -26.977 2.433 9.289 1.00 94.88 202 ASP A O 1
ATOM 1598 N N . MET A 1 203 ? -26.167 0.376 8.965 1.00 96.88 203 MET A N 1
ATOM 1599 C CA . MET A 1 203 ? -26.048 0.041 10.377 1.00 96.88 203 MET A CA 1
ATOM 1600 C C . MET A 1 203 ? -24.680 0.467 10.914 1.00 96.88 203 MET A C 1
ATOM 1602 O O . MET A 1 203 ? -23.744 0.774 10.177 1.00 96.88 203 MET A O 1
ATOM 1606 N N . GLU A 1 204 ? -24.559 0.493 12.240 1.00 97.69 204 GLU A N 1
ATOM 1607 C CA . GLU A 1 204 ? -23.249 0.632 12.868 1.00 97.69 204 GLU A CA 1
ATOM 1608 C C . GLU A 1 204 ? -22.407 -0.619 12.605 1.00 97.69 204 GLU A C 1
ATOM 1610 O O . GLU A 1 204 ? -22.880 -1.743 12.784 1.00 97.69 204 GLU A O 1
ATOM 1615 N N . TRP A 1 205 ? -21.153 -0.408 12.222 1.00 97.62 205 TRP A N 1
ATOM 1616 C CA . TRP A 1 205 ? -20.213 -1.465 11.881 1.00 97.62 205 TRP A CA 1
ATOM 1617 C C . TRP A 1 205 ? -18.896 -1.320 12.654 1.00 97.62 205 TRP A C 1
ATOM 1619 O O . TRP A 1 205 ? -18.597 -0.272 13.234 1.00 97.62 205 TRP A O 1
ATOM 1629 N N . ASP A 1 206 ? -18.134 -2.411 12.728 1.00 97.56 206 ASP A N 1
ATOM 1630 C CA . ASP A 1 206 ? -16.842 -2.481 13.418 1.00 97.56 206 ASP A CA 1
ATOM 1631 C C . ASP A 1 206 ? -15.788 -3.188 12.566 1.00 97.56 206 ASP A C 1
ATOM 1633 O O . ASP A 1 206 ? -15.995 -3.406 11.376 1.00 97.56 206 ASP A O 1
ATOM 1637 N N . SER A 1 207 ? -14.643 -3.530 13.158 1.00 97.62 207 SER A N 1
ATOM 1638 C CA . SER A 1 207 ? -13.517 -4.123 12.434 1.00 97.62 207 SER A CA 1
ATOM 1639 C C . SER A 1 207 ? -13.839 -5.440 11.720 1.00 97.62 207 SER A C 1
ATOM 1641 O O . SER A 1 207 ? -13.099 -5.836 10.823 1.00 97.62 207 SER A O 1
ATOM 1643 N N . LYS A 1 208 ? -14.953 -6.105 12.061 1.00 97.19 208 LYS A N 1
ATOM 1644 C CA . LYS A 1 208 ? -15.396 -7.332 11.385 1.00 97.19 208 LYS A CA 1
ATOM 1645 C C . LYS A 1 208 ? -15.731 -7.139 9.912 1.00 97.19 208 LYS A C 1
ATOM 1647 O O . LYS A 1 208 ? -15.727 -8.132 9.203 1.00 97.19 208 LYS A O 1
ATOM 1652 N N . VAL A 1 209 ? -15.962 -5.912 9.442 1.00 97.00 209 VAL A N 1
ATOM 1653 C CA . VAL A 1 209 ? -16.176 -5.676 8.005 1.00 97.00 209 VAL A CA 1
ATOM 1654 C C . VAL A 1 209 ? -14.936 -5.988 7.161 1.00 97.00 209 VAL A C 1
ATOM 1656 O O . VAL A 1 209 ? -15.068 -6.182 5.963 1.00 97.00 209 VAL A O 1
ATOM 1659 N N . ASP A 1 210 ? -13.739 -6.056 7.753 1.00 96.81 210 ASP A N 1
ATOM 1660 C CA . ASP A 1 210 ? -12.514 -6.454 7.040 1.00 96.81 210 ASP A CA 1
ATOM 1661 C C . ASP A 1 210 ? -12.347 -7.983 6.895 1.00 96.81 210 ASP A C 1
ATOM 1663 O O . ASP A 1 210 ? -11.373 -8.420 6.278 1.00 96.81 210 ASP A O 1
ATOM 1667 N N . ILE A 1 211 ? -13.230 -8.785 7.509 1.00 94.56 211 ILE A N 1
ATOM 1668 C CA . ILE A 1 211 ? -13.166 -10.258 7.562 1.00 94.56 211 ILE A CA 1
ATOM 1669 C C . ILE A 1 211 ? -14.150 -10.870 6.568 1.00 94.56 211 ILE A C 1
ATOM 1671 O O . ILE A 1 211 ? -13.722 -11.787 5.832 1.00 94.56 211 ILE A O 1
#

Secondary structure (DSSP, 8-state):
--EEEEEEEETTTTEEEEEEEE---S---HHHHHHHHHHHH----TTGGGB--EEEEEEEE-TTS-EEEEEEE-----BHHHHHTTSGGG---HHHHHHHHHHHHHHHHHHHHTTEE----STTSEEE--S-SHHHHHHHHHHHHSPPPEEE-SS-EEEPPPPPPP--PPEEE---SS-EESS-B-S--S-GGG--HHHHTT--B-GGGG-

Radius of gyration: 18.34 Å; chains: 1; bounding box: 50×50×44 Å